Protein AF-A0A2E0FDA8-F1 (afdb_monomer_lite)

Radius of gyration: 29.93 Å; chains: 1; bounding box: 77×62×73 Å

Foldseek 3Di:
DDDDDDDDDPDPDLLRLLVVVLVPDDPVLNVVLVVDVVSVLVVLVVVCVVVVHDSVLSVLSVQLVVCVVVVVPVVNVVSVVDDRPRDPCPDPVNVLVVLVVCCVPVPLQVQLLVVVLVVCCVPVVDDSVVSVPDDDDPVSSVVSSVVGDTDPVSPRDPPQPDDPDDPVLSVVLVVLLVQVLVVQVVCFLVFDALQRSCVVVVNNDPVVSVSNVVSVVSCVVVLQWDWDCPPPDGIGIHGPVRVPVVDDDVLLVLLLVQQVVDKDALQSSLVRRHDPDPVSSVVSVSSQVSCVVVVQWDDDPRIIHGDD

Structure (mmCIF, N/CA/C/O backbone):
data_AF-A0A2E0FDA8-F1
#
_entry.id   AF-A0A2E0FDA8-F1
#
loop_
_atom_site.group_PDB
_atom_site.id
_atom_site.type_symbol
_atom_site.label_atom_id
_atom_site.label_alt_id
_atom_site.label_comp_id
_atom_site.label_asym_id
_atom_site.label_entity_id
_atom_site.label_seq_id
_atom_site.pdbx_PDB_ins_code
_atom_site.Cartn_x
_atom_site.Cartn_y
_atom_site.Cartn_z
_atom_site.occupancy
_atom_site.B_iso_or_equiv
_atom_site.auth_seq_id
_atom_site.auth_comp_id
_atom_site.auth_asym_id
_atom_site.auth_atom_id
_atom_site.pdbx_PDB_model_num
ATOM 1 N N . MET A 1 1 ? -2.494 15.286 -39.388 1.00 35.78 1 MET A N 1
ATOM 2 C CA . MET A 1 1 ? -1.660 14.698 -38.320 1.00 35.78 1 MET A CA 1
ATOM 3 C C . MET A 1 1 ? -0.555 15.686 -37.982 1.00 35.78 1 MET A C 1
ATOM 5 O O . MET A 1 1 ? 0.446 15.734 -38.681 1.00 35.78 1 MET A O 1
ATOM 9 N N . ARG A 1 2 ? -0.790 16.558 -36.996 1.00 29.34 2 ARG A N 1
ATOM 10 C CA . ARG A 1 2 ? 0.218 17.482 -36.463 1.00 29.34 2 ARG A CA 1
ATOM 11 C C . ARG A 1 2 ? 0.739 16.864 -35.169 1.00 29.34 2 ARG A C 1
ATOM 13 O O . ARG A 1 2 ? -0.034 16.701 -34.231 1.00 29.34 2 ARG A O 1
ATOM 20 N N . HIS A 1 3 ? 2.008 16.472 -35.155 1.00 32.12 3 HIS A N 1
ATOM 21 C CA . HIS A 1 3 ? 2.706 16.108 -33.928 1.00 32.12 3 HIS A CA 1
ATOM 22 C C . HIS A 1 3 ? 3.018 17.398 -33.166 1.00 32.12 3 HIS A C 1
ATOM 24 O O . HIS A 1 3 ? 3.814 18.213 -33.623 1.00 32.12 3 HIS A O 1
ATOM 30 N N . LEU A 1 4 ? 2.343 17.591 -32.035 1.00 29.06 4 LEU A N 1
ATOM 31 C CA . LEU A 1 4 ? 2.709 18.587 -31.036 1.00 29.06 4 LEU A CA 1
ATOM 32 C C . LEU A 1 4 ? 3.941 18.061 -30.291 1.00 29.06 4 LEU A C 1
ATOM 34 O O . LEU A 1 4 ? 3.869 17.036 -29.613 1.00 29.06 4 LEU A O 1
ATOM 38 N N . LEU A 1 5 ? 5.071 18.741 -30.471 1.00 28.97 5 LEU A N 1
ATOM 39 C CA . LEU A 1 5 ? 6.228 18.632 -29.588 1.00 28.97 5 LEU A CA 1
ATOM 40 C C . LEU A 1 5 ? 5.840 19.221 -28.219 1.00 28.97 5 LEU A C 1
ATOM 42 O O . LEU A 1 5 ? 5.188 20.268 -28.196 1.00 28.97 5 LEU A O 1
ATOM 46 N N . PRO A 1 6 ? 6.204 18.592 -27.089 1.00 33.03 6 PRO A N 1
ATOM 47 C CA . PRO A 1 6 ? 6.044 19.229 -25.792 1.00 33.03 6 PRO A CA 1
ATOM 48 C C . PRO A 1 6 ? 6.977 20.440 -25.722 1.00 33.03 6 PRO A C 1
ATOM 50 O O . PRO A 1 6 ? 8.168 20.335 -26.015 1.00 33.03 6 PRO A O 1
ATOM 53 N N . MET A 1 7 ? 6.405 21.588 -25.363 1.00 27.66 7 MET A N 1
ATOM 54 C CA . MET A 1 7 ? 7.156 22.793 -25.043 1.00 27.66 7 MET A CA 1
ATOM 55 C C . MET A 1 7 ? 8.071 22.487 -23.857 1.00 27.66 7 MET A C 1
ATOM 57 O O . MET A 1 7 ? 7.607 22.066 -22.800 1.00 27.66 7 MET A O 1
ATOM 61 N N . VAL A 1 8 ? 9.374 22.626 -24.082 1.00 37.09 8 VAL A N 1
ATOM 62 C CA . VAL A 1 8 ? 10.390 22.641 -23.033 1.00 37.09 8 VAL A CA 1
ATOM 63 C C . VAL A 1 8 ? 10.342 24.044 -22.441 1.00 37.09 8 VAL A C 1
ATOM 65 O O . VAL A 1 8 ? 10.620 25.012 -23.149 1.00 37.09 8 VAL A O 1
ATOM 68 N N . ASP A 1 9 ? 9.923 24.151 -21.182 1.00 34.62 9 ASP A N 1
ATOM 69 C CA . ASP A 1 9 ? 10.021 25.386 -20.406 1.00 34.62 9 ASP A CA 1
ATOM 70 C C . ASP A 1 9 ? 11.485 25.852 -20.397 1.00 34.62 9 ASP A C 1
ATOM 72 O O . ASP A 1 9 ? 12.394 25.098 -20.045 1.00 34.62 9 ASP A O 1
ATOM 76 N N . GLY A 1 10 ? 11.710 27.081 -20.861 1.00 40.22 1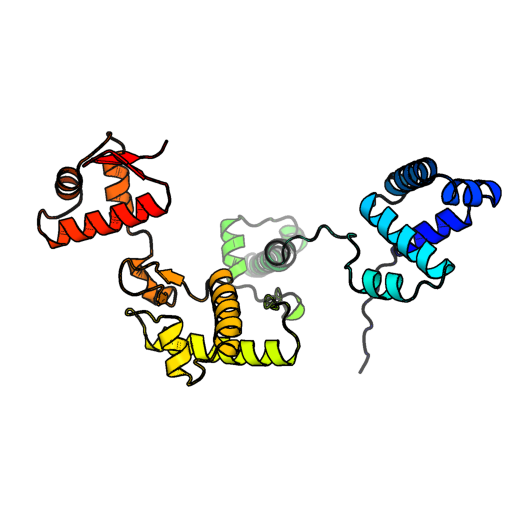0 GLY A N 1
ATOM 77 C CA . GLY A 1 10 ? 13.022 27.678 -21.108 1.00 40.22 10 GLY A CA 1
ATOM 78 C C . GLY A 1 10 ? 13.731 28.169 -19.849 1.00 40.22 10 GLY A C 1
ATOM 79 O O . GLY A 1 10 ? 14.088 29.341 -19.770 1.00 40.22 10 GLY A O 1
ATOM 80 N N . SER A 1 11 ? 13.947 27.287 -18.876 1.00 40.06 11 SER A N 1
ATOM 81 C CA . SER A 1 11 ? 14.958 27.505 -17.839 1.00 40.06 11 SER A CA 1
ATOM 82 C C . SER A 1 11 ? 16.272 26.891 -18.337 1.00 40.06 11 SER A C 1
ATOM 84 O O . SER A 1 11 ? 16.267 25.698 -18.655 1.00 40.06 11 SER A O 1
ATOM 86 N N . PRO A 1 12 ? 17.376 27.658 -18.460 1.00 53.16 12 PRO A N 1
ATOM 87 C CA . PRO A 1 12 ? 18.659 27.098 -18.872 1.00 53.16 12 PRO A CA 1
ATOM 88 C C . PRO A 1 12 ? 19.027 25.958 -17.926 1.00 53.16 12 PRO A C 1
ATOM 90 O O . PRO A 1 12 ? 18.830 26.049 -16.710 1.00 53.16 12 PRO A O 1
ATOM 93 N N . SER A 1 13 ? 19.489 24.844 -18.490 1.00 72.19 13 SER A N 1
ATOM 94 C CA . SER A 1 13 ? 19.870 23.697 -17.674 1.00 72.19 13 SER A CA 1
ATOM 95 C C . SER A 1 13 ? 20.973 24.117 -16.696 1.00 72.19 13 SER A C 1
ATOM 97 O O . SER A 1 13 ? 21.820 24.938 -17.031 1.00 72.19 13 SER A O 1
ATOM 99 N N . ILE A 1 14 ? 20.990 23.552 -15.484 1.00 76.06 14 ILE A N 1
ATOM 100 C CA . ILE A 1 14 ? 21.999 23.870 -14.447 1.00 76.06 14 ILE A CA 1
ATOM 101 C C . ILE A 1 14 ? 23.430 23.787 -15.011 1.00 76.06 14 ILE A C 1
ATOM 103 O O . ILE A 1 14 ? 24.298 24.566 -14.631 1.00 76.06 14 ILE A O 1
ATOM 107 N N . LEU A 1 15 ? 23.654 22.878 -15.966 1.00 74.69 15 LEU A N 1
ATOM 108 C CA . LEU A 1 15 ? 24.916 22.735 -16.687 1.00 74.69 15 LEU A CA 1
ATOM 109 C C . LEU A 1 15 ? 25.233 23.940 -17.580 1.00 74.69 15 LEU A C 1
ATOM 111 O O . LEU A 1 15 ? 26.350 24.428 -17.516 1.00 74.69 15 LEU A O 1
ATOM 115 N N . GLU A 1 16 ? 24.277 24.431 -18.369 1.00 77.25 16 GLU A N 1
ATOM 116 C CA . GLU A 1 16 ? 24.464 25.609 -19.232 1.00 77.25 16 GLU A CA 1
ATOM 117 C C . GLU A 1 16 ? 24.669 26.885 -18.406 1.00 77.25 16 GLU A C 1
ATOM 119 O O . GLU A 1 16 ? 25.507 27.716 -18.750 1.00 77.25 16 GLU A O 1
ATOM 124 N N . SER A 1 17 ? 23.949 27.025 -17.290 1.00 82.00 17 SER A N 1
ATOM 125 C CA . SER A 1 17 ? 24.099 28.162 -16.375 1.00 82.00 17 SER A CA 1
ATOM 126 C C . SER A 1 17 ? 25.462 28.158 -15.674 1.00 82.00 17 SER A C 1
ATOM 128 O O . SER A 1 17 ? 26.127 29.192 -15.616 1.00 82.00 17 SER A O 1
ATOM 130 N N . LEU A 1 18 ? 25.916 26.994 -15.193 1.00 83.06 18 LEU A N 1
ATOM 131 C CA . LEU A 1 18 ? 27.226 26.842 -14.554 1.00 83.06 18 LEU A CA 1
ATOM 132 C C . LEU A 1 18 ? 28.378 26.965 -15.563 1.00 83.06 18 LEU A C 1
ATOM 134 O O . LEU A 1 18 ? 29.400 27.567 -15.254 1.00 83.06 18 LEU A O 1
ATOM 138 N N . GLU A 1 19 ? 28.219 26.435 -16.777 1.00 82.94 19 GLU A N 1
ATOM 139 C CA . GLU A 1 19 ? 29.184 26.593 -17.872 1.00 82.94 19 GLU A CA 1
ATOM 140 C C . GLU A 1 19 ? 29.299 28.064 -18.296 1.00 82.94 19 GLU A C 1
ATOM 142 O O . GLU A 1 19 ? 30.408 28.563 -18.489 1.00 82.94 19 GLU A O 1
ATOM 147 N N . GLY A 1 20 ? 28.177 28.791 -18.331 1.00 82.81 20 GLY A N 1
ATOM 148 C CA . GLY A 1 20 ? 28.146 30.241 -18.506 1.00 82.81 20 GLY A CA 1
ATOM 149 C C . GLY A 1 20 ? 28.933 30.978 -17.419 1.00 82.81 20 GLY A C 1
ATOM 150 O O . GLY A 1 20 ? 29.838 31.748 -17.745 1.00 82.81 20 GLY A O 1
ATOM 151 N N . ALA A 1 21 ? 28.662 30.687 -16.144 1.00 82.56 21 ALA A N 1
ATOM 152 C CA . ALA A 1 21 ? 29.353 31.298 -15.004 1.00 82.56 21 ALA A CA 1
ATOM 153 C C . ALA A 1 21 ? 30.861 30.981 -14.974 1.00 82.56 21 ALA A C 1
ATOM 155 O O . ALA A 1 21 ? 31.687 31.854 -14.710 1.00 82.56 21 ALA A O 1
ATOM 156 N N . LEU A 1 22 ? 31.246 29.747 -15.311 1.00 83.31 22 LEU A N 1
ATOM 157 C CA . LEU A 1 22 ? 32.650 29.365 -15.453 1.00 83.31 22 LEU A CA 1
ATOM 158 C C . LEU A 1 22 ? 33.303 30.086 -16.630 1.00 83.31 22 LEU A C 1
ATOM 160 O O . LEU A 1 22 ? 34.443 30.522 -16.519 1.00 83.31 22 LEU A O 1
ATOM 164 N N . SER A 1 23 ? 32.603 30.245 -17.755 1.00 83.12 23 SER A N 1
ATOM 165 C CA . SER A 1 23 ? 33.151 30.913 -18.937 1.00 83.12 23 SER A CA 1
ATOM 166 C C . SER A 1 23 ? 33.442 32.399 -18.698 1.00 83.12 23 SER A C 1
ATOM 168 O O . SER A 1 23 ? 34.431 32.887 -19.247 1.00 83.12 23 SER A O 1
ATOM 170 N N . SER A 1 24 ? 32.669 33.068 -17.829 1.00 85.06 24 SER A N 1
ATOM 171 C CA . SER A 1 24 ? 32.845 34.482 -17.470 1.00 85.06 24 SER A CA 1
ATOM 172 C C . SER A 1 24 ? 34.033 34.786 -16.554 1.00 85.06 24 SER A C 1
ATOM 174 O O . SER A 1 24 ? 34.392 35.952 -16.431 1.00 85.06 24 SER A O 1
ATOM 176 N N . LEU A 1 25 ? 34.647 33.772 -15.938 1.00 85.88 25 LEU A N 1
ATOM 177 C CA . LEU A 1 25 ? 35.833 33.954 -15.096 1.00 85.88 25 LEU A CA 1
ATOM 178 C C . LEU A 1 25 ? 37.097 34.207 -15.926 1.00 85.88 25 LEU A C 1
ATOM 180 O O . LEU A 1 25 ? 37.268 33.645 -17.021 1.00 85.88 25 LEU A O 1
ATOM 184 N N . GLU A 1 26 ? 38.019 34.990 -15.367 1.00 86.19 26 GLU A N 1
ATOM 185 C CA . GLU A 1 26 ? 39.343 35.187 -15.953 1.00 86.19 26 GLU A CA 1
ATOM 186 C C . GLU A 1 26 ? 40.176 33.893 -15.900 1.00 86.19 26 GLU A C 1
ATOM 188 O O . GLU A 1 26 ? 39.949 32.985 -15.100 1.00 86.19 26 GLU A O 1
ATOM 193 N N . GLU A 1 27 ? 41.167 33.779 -16.785 1.00 78.06 27 GLU A N 1
ATOM 194 C CA . GLU A 1 27 ? 41.999 32.572 -16.913 1.00 78.06 27 GLU A CA 1
ATOM 195 C C . GLU A 1 27 ? 42.846 32.311 -15.650 1.00 78.06 27 GLU A C 1
ATOM 197 O O . GLU A 1 27 ? 43.081 31.164 -15.265 1.00 78.06 27 GLU A O 1
ATOM 202 N N . SER A 1 28 ? 43.213 33.383 -14.940 1.00 78.62 28 SER A N 1
ATOM 203 C CA . SER A 1 28 ? 43.830 33.351 -13.611 1.00 78.62 28 SER A CA 1
ATOM 204 C C . SER A 1 28 ? 42.898 32.724 -12.566 1.00 78.62 28 SER A C 1
ATOM 206 O O . SER A 1 28 ? 43.312 31.824 -11.837 1.00 78.62 28 SER A O 1
ATOM 208 N N . GLU A 1 29 ? 41.630 33.125 -12.529 1.00 79.75 29 GLU A N 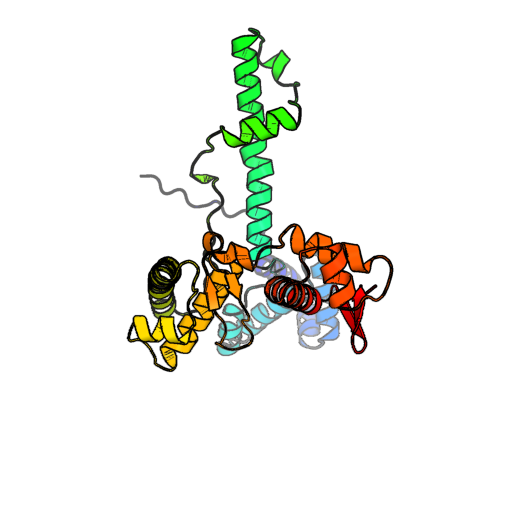1
ATOM 209 C CA . GLU A 1 29 ? 40.622 32.640 -11.581 1.00 79.75 29 GLU A CA 1
ATOM 210 C C . GLU A 1 29 ? 40.255 31.179 -11.847 1.00 79.75 29 GLU A C 1
ATOM 212 O O . GLU A 1 29 ? 40.212 30.374 -10.917 1.00 79.75 29 GLU A O 1
ATOM 217 N N . LYS A 1 30 ? 40.100 30.800 -13.122 1.00 79.88 30 LYS A N 1
ATOM 218 C CA . LYS A 1 30 ? 39.899 29.403 -13.542 1.00 79.88 30 LYS A CA 1
ATOM 219 C C . LYS A 1 30 ? 41.025 28.502 -13.038 1.00 79.88 30 LYS A C 1
ATOM 221 O O . LYS A 1 30 ? 40.756 27.470 -12.426 1.00 79.88 30 LYS A O 1
ATOM 226 N N . SER A 1 31 ? 42.278 28.937 -13.202 1.00 79.44 31 SER A N 1
ATOM 227 C CA . SER A 1 31 ? 43.437 28.186 -12.706 1.00 79.44 31 SER A CA 1
ATOM 228 C C . SER A 1 31 ? 43.433 28.042 -11.176 1.00 79.44 31 SER A C 1
ATOM 230 O O . SER A 1 31 ? 43.789 26.990 -10.643 1.00 79.44 31 SER A O 1
ATOM 232 N N . MET A 1 32 ? 42.959 29.053 -10.438 1.00 81.31 32 MET A N 1
ATOM 233 C CA . MET A 1 32 ? 42.854 28.985 -8.977 1.00 81.31 32 MET A CA 1
ATOM 234 C C . MET A 1 32 ? 41.766 28.013 -8.508 1.00 81.31 32 MET A C 1
ATOM 236 O O . MET A 1 32 ? 41.969 27.332 -7.499 1.00 81.31 32 MET A O 1
ATOM 240 N N . LEU A 1 33 ? 40.648 27.914 -9.235 1.00 83.56 33 LEU A N 1
ATOM 241 C CA . LEU A 1 33 ? 39.579 26.952 -8.946 1.00 83.56 33 LEU A CA 1
ATOM 242 C C . LEU A 1 33 ? 40.035 25.505 -9.167 1.00 83.56 33 LEU A C 1
ATOM 244 O O . LEU A 1 33 ? 39.695 24.634 -8.370 1.00 83.56 33 LEU A O 1
ATOM 248 N N . GLU A 1 34 ? 40.847 25.252 -10.195 1.00 78.81 34 GLU A N 1
ATOM 249 C CA . GLU A 1 34 ? 41.417 23.923 -10.460 1.00 78.81 34 GLU A CA 1
ATOM 250 C C . GLU A 1 34 ? 42.473 23.518 -9.420 1.00 78.81 34 GLU A C 1
ATOM 252 O O . GLU A 1 34 ? 42.589 22.346 -9.060 1.00 78.81 34 GLU A O 1
ATOM 257 N N . THR A 1 35 ? 43.234 24.488 -8.905 1.00 80.69 35 THR A N 1
ATOM 258 C CA . THR A 1 35 ? 44.351 24.219 -7.986 1.00 80.69 35 THR A CA 1
ATOM 259 C C . THR A 1 35 ? 43.910 24.130 -6.519 1.00 80.69 35 THR A C 1
ATOM 261 O O . THR A 1 35 ? 44.589 23.493 -5.711 1.00 80.69 35 THR A O 1
ATOM 264 N N . SER A 1 36 ? 42.790 24.762 -6.140 1.00 87.56 36 SER A N 1
ATOM 265 C CA . SER A 1 36 ? 42.338 24.849 -4.745 1.00 87.56 36 SER A CA 1
ATOM 266 C C . SER A 1 36 ? 40.890 24.369 -4.548 1.00 87.56 36 SER A C 1
ATOM 268 O O . SER A 1 36 ? 39.947 25.081 -4.906 1.00 87.56 36 SER A O 1
ATOM 270 N N . PRO A 1 37 ? 40.670 23.224 -3.869 1.00 82.50 37 PRO A N 1
ATOM 271 C CA . PRO A 1 37 ? 39.325 22.693 -3.626 1.00 82.50 37 PRO A CA 1
ATOM 272 C C . PRO A 1 37 ? 38.483 23.593 -2.709 1.00 82.50 37 PRO A C 1
ATOM 274 O O . PRO A 1 37 ? 37.258 23.618 -2.807 1.00 82.50 37 PRO A O 1
ATOM 277 N N . SER A 1 38 ? 39.126 24.367 -1.831 1.00 81.12 38 SER A N 1
ATOM 278 C CA . SER A 1 38 ? 38.444 25.321 -0.952 1.00 81.12 38 SER A CA 1
ATOM 279 C C . SER A 1 38 ? 37.886 26.517 -1.728 1.00 81.12 38 SER A C 1
ATOM 281 O O . SER A 1 38 ? 36.798 26.991 -1.410 1.00 81.12 38 SER A O 1
ATOM 283 N N . MET A 1 39 ? 38.608 26.979 -2.756 1.00 83.62 39 MET A N 1
ATOM 284 C CA . MET A 1 39 ? 38.162 28.073 -3.628 1.00 83.62 39 MET A CA 1
ATOM 285 C C . MET A 1 39 ? 37.044 27.612 -4.557 1.00 83.62 39 MET A C 1
ATOM 287 O O . MET A 1 39 ? 36.058 28.323 -4.720 1.00 83.62 39 MET A O 1
ATOM 291 N N . LEU A 1 40 ? 37.152 26.388 -5.081 1.00 84.69 40 LEU A N 1
ATOM 292 C CA . LEU A 1 40 ? 36.078 25.751 -5.835 1.00 84.69 40 LEU A CA 1
ATOM 293 C C . LEU A 1 40 ? 34.787 25.674 -5.016 1.00 84.69 40 LEU A C 1
ATOM 295 O O . LEU A 1 40 ? 33.728 26.071 -5.488 1.00 84.69 40 LEU A O 1
ATOM 299 N N . LYS A 1 41 ? 34.874 25.218 -3.765 1.00 84.94 41 LYS A N 1
ATOM 300 C CA . LYS A 1 41 ? 33.702 25.121 -2.895 1.00 84.94 41 LYS A CA 1
ATOM 301 C C . LYS A 1 41 ? 33.084 26.487 -2.589 1.00 84.94 41 LYS A C 1
ATOM 303 O O . LYS A 1 41 ? 31.865 26.603 -2.591 1.00 84.94 41 LYS A O 1
ATOM 308 N N . ALA A 1 42 ? 33.902 27.514 -2.358 1.00 84.75 42 ALA A N 1
ATOM 309 C CA . ALA A 1 42 ? 33.420 28.879 -2.148 1.00 84.75 42 ALA A CA 1
ATOM 310 C C . ALA A 1 42 ? 32.694 29.431 -3.388 1.00 84.75 42 ALA A C 1
ATOM 312 O O . ALA A 1 42 ? 31.600 29.972 -3.259 1.00 84.75 42 ALA A O 1
ATOM 313 N N . PHE A 1 43 ? 33.250 29.210 -4.582 1.00 88.31 43 PHE A N 1
ATOM 314 C CA . PHE A 1 43 ? 32.618 29.584 -5.847 1.00 88.31 43 PHE A CA 1
ATOM 315 C C . PHE A 1 43 ? 31.283 28.858 -6.064 1.00 88.31 43 PHE A C 1
ATOM 317 O O . PHE A 1 43 ? 30.289 29.479 -6.423 1.00 88.31 43 PHE A O 1
ATOM 324 N N . LEU A 1 44 ? 31.220 27.549 -5.800 1.00 87.25 44 LEU A N 1
ATOM 325 C CA . LEU A 1 44 ? 29.976 26.785 -5.940 1.00 87.25 44 LEU A CA 1
ATOM 326 C C . LEU A 1 44 ? 28.909 27.203 -4.918 1.00 87.25 44 LEU A C 1
ATOM 328 O O . LEU A 1 44 ? 27.729 27.161 -5.246 1.00 87.25 44 LEU A O 1
ATOM 332 N N . ILE A 1 45 ? 29.299 27.641 -3.714 1.00 84.81 45 ILE A N 1
ATOM 333 C CA . ILE A 1 45 ? 28.372 28.235 -2.736 1.00 84.81 45 ILE A CA 1
ATOM 334 C C . ILE A 1 45 ? 27.791 29.542 -3.284 1.00 84.81 45 ILE A C 1
ATOM 336 O O . ILE A 1 45 ? 26.576 29.710 -3.282 1.00 84.81 45 ILE A O 1
ATOM 340 N N . GLU A 1 46 ? 28.622 30.430 -3.823 1.00 86.25 46 GLU A N 1
ATOM 341 C CA . GLU A 1 46 ? 28.157 31.684 -4.426 1.00 86.25 46 GLU A CA 1
ATOM 342 C C . GLU A 1 46 ? 27.203 31.427 -5.605 1.00 86.25 46 GLU A C 1
ATOM 344 O O . GLU A 1 46 ? 26.119 32.003 -5.681 1.00 86.25 46 GLU A O 1
ATOM 349 N N . GLN A 1 47 ? 27.542 30.479 -6.484 1.00 85.81 47 GLN A N 1
ATOM 350 C CA . GLN A 1 47 ? 26.662 30.089 -7.589 1.00 85.81 47 GLN A CA 1
ATOM 351 C C . GLN A 1 47 ? 25.385 29.379 -7.113 1.00 85.81 47 GLN A C 1
ATOM 353 O O . GLN A 1 47 ? 24.355 29.480 -7.775 1.00 85.81 47 GLN A O 1
ATOM 358 N N . SER A 1 48 ? 25.415 28.699 -5.962 1.00 83.62 48 SER A N 1
ATOM 359 C CA . SER A 1 48 ? 24.224 28.077 -5.362 1.00 83.62 48 SER A CA 1
ATOM 360 C C . SER A 1 48 ? 23.187 29.116 -4.945 1.00 83.62 48 SER A C 1
ATOM 362 O O . SER A 1 48 ? 21.993 28.905 -5.151 1.00 83.62 48 SER A O 1
ATOM 364 N N . GLU A 1 49 ? 23.647 30.265 -4.445 1.00 83.00 49 GLU A N 1
ATOM 365 C CA . GLU A 1 49 ? 22.792 31.387 -4.061 1.00 83.00 49 GLU A CA 1
ATOM 366 C C . GLU A 1 49 ? 22.228 32.109 -5.291 1.00 83.00 49 GLU A C 1
ATOM 368 O O . GLU A 1 49 ? 21.052 32.463 -5.307 1.00 83.00 49 GLU A O 1
ATOM 373 N N . VAL A 1 50 ? 23.034 32.274 -6.347 1.00 83.50 50 VAL A N 1
ATOM 374 C CA . VAL A 1 50 ? 22.617 32.937 -7.597 1.00 83.50 50 VAL A CA 1
ATOM 375 C C . VAL A 1 50 ? 21.628 32.092 -8.404 1.00 83.50 50 VAL A C 1
ATOM 377 O O . VAL A 1 50 ? 20.701 32.633 -9.005 1.00 83.50 50 VAL A O 1
ATOM 380 N N . LEU A 1 51 ? 21.828 30.774 -8.444 1.00 78.19 51 LEU A N 1
ATOM 381 C CA . LEU A 1 51 ? 21.018 29.850 -9.243 1.00 78.19 51 LEU A CA 1
ATOM 382 C C . LEU A 1 51 ? 19.853 29.229 -8.458 1.00 78.19 51 LEU A C 1
ATOM 384 O O . LEU A 1 51 ? 19.069 28.488 -9.047 1.00 78.19 51 LEU A O 1
ATOM 388 N N . GLU A 1 52 ? 19.738 29.516 -7.156 1.00 79.44 52 GLU A N 1
ATOM 389 C CA . GLU A 1 52 ? 18.770 28.900 -6.233 1.00 79.44 52 GLU A CA 1
ATOM 390 C C . GLU A 1 52 ? 18.808 27.355 -6.268 1.00 79.44 52 GLU A C 1
ATOM 392 O O . GLU A 1 52 ? 17.791 26.668 -6.144 1.00 79.44 52 GLU A O 1
ATOM 397 N N . THR A 1 53 ? 20.002 26.783 -6.449 1.00 76.69 53 THR A N 1
ATOM 398 C CA . THR A 1 53 ? 20.224 25.331 -6.569 1.00 76.69 53 THR A CA 1
ATOM 399 C C . THR A 1 53 ? 21.041 24.786 -5.410 1.00 76.69 53 THR A C 1
ATOM 401 O O . THR A 1 53 ? 21.821 25.506 -4.798 1.00 76.69 53 THR A O 1
ATOM 404 N N . SER A 1 54 ? 20.906 23.490 -5.115 1.00 80.06 54 SER A N 1
ATOM 405 C CA . SER A 1 54 ? 21.687 22.856 -4.050 1.00 80.06 54 SER A CA 1
ATOM 406 C C . SER A 1 54 ? 23.190 22.860 -4.381 1.00 80.06 54 SER A C 1
ATOM 408 O O . SER A 1 54 ? 23.587 22.692 -5.537 1.00 80.06 54 SER A O 1
ATOM 410 N N . ILE A 1 55 ? 24.041 23.015 -3.361 1.00 80.75 55 ILE A N 1
ATOM 411 C CA . ILE A 1 55 ? 25.504 22.941 -3.526 1.00 80.75 55 ILE A CA 1
ATOM 412 C C . ILE A 1 55 ? 25.914 21.556 -4.053 1.00 80.75 55 ILE A C 1
ATOM 414 O O . ILE A 1 55 ? 26.790 21.462 -4.908 1.00 80.75 55 ILE A O 1
ATOM 418 N N . GLU A 1 56 ? 25.246 20.489 -3.605 1.00 78.06 56 GLU A N 1
ATOM 419 C CA . GLU A 1 56 ? 25.508 19.115 -4.055 1.00 78.06 56 GLU A CA 1
ATOM 420 C C . GLU A 1 56 ? 25.217 18.940 -5.558 1.00 78.06 56 GLU A C 1
ATOM 422 O O . GLU A 1 56 ? 25.938 18.228 -6.261 1.00 78.06 56 GLU A O 1
ATOM 427 N N . ASP A 1 57 ? 24.198 19.630 -6.077 1.00 75.38 57 ASP A N 1
ATOM 428 C CA . ASP A 1 57 ? 23.834 19.609 -7.498 1.00 75.38 57 ASP A CA 1
ATOM 429 C C . ASP A 1 57 ? 24.893 20.318 -8.343 1.00 75.38 57 ASP A C 1
ATOM 431 O O . ASP A 1 57 ? 25.248 19.843 -9.425 1.00 75.38 57 ASP A O 1
ATOM 435 N N . LEU A 1 58 ? 25.411 21.442 -7.841 1.00 79.88 58 LEU A N 1
ATOM 436 C CA . LEU A 1 58 ? 26.457 22.215 -8.503 1.00 79.88 58 LEU A CA 1
ATOM 437 C C . LEU A 1 58 ? 27.816 21.513 -8.453 1.00 79.88 58 LEU A C 1
ATOM 439 O O . LEU A 1 58 ? 28.540 21.540 -9.445 1.00 79.88 58 LEU A O 1
ATOM 443 N N . GLU A 1 59 ? 28.138 20.814 -7.364 1.00 82.69 59 GLU A N 1
ATOM 444 C CA . GLU A 1 59 ? 29.325 19.956 -7.273 1.00 82.69 59 GLU A CA 1
ATOM 445 C C . GLU A 1 59 ? 29.266 18.817 -8.305 1.00 82.69 59 GLU A C 1
ATOM 447 O O . GLU A 1 59 ? 30.241 18.569 -9.020 1.00 82.69 59 GLU A O 1
ATOM 452 N N . GLN A 1 60 ? 28.109 18.162 -8.460 1.00 79.31 60 GLN A N 1
ATOM 453 C CA . GLN A 1 60 ? 27.919 17.129 -9.484 1.00 79.31 60 GLN A CA 1
ATOM 454 C C . GLN A 1 60 ? 27.949 17.694 -10.909 1.00 79.31 60 GLN A C 1
ATOM 456 O O . GLN A 1 60 ? 28.492 17.057 -11.816 1.00 79.31 60 GLN A O 1
ATOM 461 N N . ALA A 1 61 ? 27.373 18.877 -11.124 1.00 78.38 61 ALA A N 1
ATOM 462 C CA . ALA A 1 61 ? 27.410 19.568 -12.407 1.00 78.38 61 ALA A CA 1
ATOM 463 C C . ALA A 1 61 ? 28.846 19.960 -12.794 1.00 78.38 61 ALA A C 1
ATOM 465 O O . ALA A 1 61 ? 29.271 19.689 -13.918 1.00 78.38 61 ALA A O 1
ATOM 466 N N . TYR A 1 62 ? 29.618 20.505 -11.850 1.00 82.62 62 TYR A N 1
ATOM 467 C CA . TYR A 1 62 ? 31.027 20.844 -12.040 1.00 82.62 62 TYR A CA 1
ATOM 468 C C . TYR A 1 62 ? 31.869 19.607 -12.364 1.00 82.62 62 TYR A C 1
ATOM 470 O O . TYR A 1 62 ? 32.631 19.618 -13.328 1.00 82.62 62 TYR A O 1
ATOM 478 N N . LEU A 1 63 ? 31.675 18.510 -11.625 1.00 80.50 63 LEU A N 1
ATOM 479 C CA . LEU A 1 63 ? 32.367 17.241 -11.864 1.00 80.50 63 LEU A CA 1
ATOM 480 C C . LEU A 1 63 ? 32.103 16.701 -13.283 1.00 80.50 63 LEU A C 1
ATOM 482 O O . LEU A 1 63 ? 32.999 16.182 -13.941 1.00 80.50 63 LEU A O 1
ATOM 486 N N . ARG A 1 64 ? 30.882 16.861 -13.807 1.00 76.25 64 ARG A N 1
ATOM 487 C CA . ARG A 1 64 ? 30.565 16.482 -15.195 1.00 76.25 64 ARG A CA 1
ATOM 488 C C . ARG A 1 64 ? 31.277 17.366 -16.216 1.00 76.25 64 ARG A C 1
ATOM 490 O O . ARG A 1 64 ? 31.724 16.852 -17.241 1.00 76.25 64 ARG A O 1
ATOM 497 N N . LEU A 1 65 ? 31.372 18.670 -15.964 1.00 78.75 65 LEU A N 1
ATOM 498 C CA . LEU A 1 65 ? 32.076 19.606 -16.845 1.00 78.75 65 LEU A CA 1
ATOM 499 C C . LEU A 1 65 ? 33.589 19.340 -16.850 1.00 78.75 65 LEU A C 1
ATOM 501 O O . LEU A 1 65 ? 34.186 19.257 -17.924 1.00 78.75 65 LEU A O 1
ATOM 505 N N . SER A 1 66 ? 34.193 19.107 -15.683 1.00 77.75 66 SER A N 1
ATOM 506 C CA . SER A 1 66 ? 35.620 18.789 -15.574 1.00 77.75 66 SER A CA 1
ATOM 507 C C . SER A 1 66 ? 35.959 17.432 -16.204 1.00 77.75 66 SER A C 1
ATOM 509 O O . SER A 1 66 ? 36.906 17.346 -16.986 1.00 77.75 66 SER A O 1
ATOM 511 N N . SER A 1 67 ? 35.141 16.393 -15.999 1.00 74.50 67 SER A N 1
ATOM 512 C CA . SER A 1 67 ? 35.330 15.092 -16.662 1.00 74.50 67 SER A CA 1
ATOM 513 C C . SER A 1 67 ? 35.124 15.151 -18.184 1.00 74.50 67 SER A C 1
ATOM 515 O O . SER A 1 67 ? 35.786 14.412 -18.918 1.00 74.50 67 SER A O 1
ATOM 517 N N . ARG A 1 68 ? 34.256 16.045 -18.694 1.00 72.06 68 ARG A N 1
ATOM 518 C CA . ARG A 1 68 ? 34.136 16.324 -20.142 1.00 72.06 68 ARG A CA 1
ATOM 519 C C . ARG A 1 68 ? 35.411 16.956 -20.693 1.00 72.06 68 ARG A C 1
ATOM 521 O O . ARG A 1 68 ? 35.897 16.508 -21.731 1.00 72.06 68 ARG A O 1
ATOM 528 N N . ALA A 1 69 ? 35.963 17.948 -19.996 1.00 71.31 69 ALA A N 1
ATOM 529 C CA . ALA A 1 69 ? 37.211 18.602 -20.384 1.00 71.31 69 ALA A CA 1
ATOM 530 C C . ALA A 1 69 ? 38.407 17.628 -20.353 1.00 71.31 69 ALA A C 1
ATOM 532 O O . ALA A 1 69 ? 39.220 17.615 -21.278 1.00 71.31 69 ALA A O 1
ATOM 533 N N . ALA A 1 70 ? 38.458 16.743 -19.352 1.00 73.38 70 ALA A N 1
ATOM 534 C CA . ALA A 1 70 ? 39.504 15.734 -19.178 1.00 73.38 70 ALA A CA 1
ATOM 535 C C . ALA A 1 70 ? 39.353 14.482 -20.075 1.00 73.38 70 ALA A C 1
ATOM 537 O O . ALA A 1 70 ? 40.245 13.636 -20.101 1.00 73.38 70 ALA A O 1
ATOM 538 N N . LYS A 1 71 ? 38.257 14.356 -20.845 1.00 69.56 71 LYS A N 1
ATOM 539 C CA . LYS A 1 71 ? 37.924 13.182 -21.687 1.00 69.56 71 LYS A CA 1
ATOM 540 C C . LYS A 1 71 ? 37.852 11.856 -20.909 1.00 69.56 71 LYS A C 1
ATOM 542 O O . LYS A 1 71 ? 38.132 10.788 -21.457 1.00 69.56 71 LYS A O 1
ATOM 547 N N . GLU A 1 72 ? 37.428 11.901 -19.650 1.00 71.31 72 GLU A N 1
ATOM 548 C CA . GLU A 1 72 ? 37.296 10.720 -18.791 1.00 71.31 72 GLU A CA 1
ATOM 549 C C . GLU A 1 72 ? 35.977 9.981 -19.062 1.00 71.31 72 GLU A C 1
ATOM 551 O O . GLU A 1 72 ? 34.961 10.171 -18.392 1.00 71.31 72 GLU A O 1
ATOM 556 N N . VAL A 1 73 ? 35.993 9.116 -20.077 1.00 53.84 73 VAL A N 1
ATOM 557 C CA . VAL A 1 73 ? 34.804 8.390 -20.561 1.00 53.84 73 VAL A CA 1
ATOM 558 C C . VAL A 1 73 ? 34.142 7.543 -19.464 1.00 53.84 73 VAL A C 1
ATOM 560 O O . VAL A 1 73 ? 32.918 7.497 -19.382 1.00 53.84 73 VAL A O 1
ATOM 563 N N . GLU A 1 74 ? 34.920 6.905 -18.587 1.00 55.03 74 GLU A N 1
ATOM 564 C CA . GLU A 1 74 ? 34.389 6.035 -17.524 1.00 55.03 74 GLU A CA 1
ATOM 565 C C . GLU A 1 74 ? 33.627 6.810 -16.439 1.00 55.03 74 GLU A C 1
ATOM 567 O O . GLU A 1 74 ? 32.591 6.352 -15.951 1.00 55.03 74 GLU A O 1
ATOM 572 N N . VAL A 1 75 ? 34.098 8.007 -16.087 1.00 60.50 75 VAL A N 1
ATOM 573 C CA . VAL A 1 75 ? 33.459 8.866 -15.082 1.00 60.50 75 VAL A CA 1
ATOM 574 C C . VAL A 1 75 ? 32.156 9.445 -15.637 1.00 60.50 75 VAL A C 1
ATOM 576 O O . VAL A 1 75 ? 31.139 9.442 -14.949 1.00 60.50 75 VAL A O 1
ATOM 579 N N . LEU A 1 76 ? 32.137 9.824 -16.919 1.00 54.94 76 LEU A N 1
ATOM 580 C CA . LEU A 1 76 ? 30.937 10.315 -17.604 1.00 54.94 76 LEU A CA 1
ATOM 581 C C . LEU A 1 76 ? 29.838 9.249 -17.716 1.00 54.94 76 LEU A C 1
ATOM 583 O O . LEU A 1 76 ? 28.679 9.550 -17.448 1.00 54.94 76 LEU A O 1
ATOM 587 N N . VAL A 1 77 ? 30.189 7.996 -18.029 1.00 54.34 77 VAL A N 1
ATOM 588 C CA . VAL A 1 77 ? 29.221 6.883 -18.097 1.00 54.34 77 VAL A CA 1
ATOM 589 C C . VAL A 1 77 ? 28.602 6.593 -16.723 1.00 54.34 77 VAL A C 1
ATOM 591 O O . VAL A 1 77 ? 27.400 6.337 -16.625 1.00 54.34 77 VAL A O 1
ATOM 594 N N . ASN A 1 78 ? 29.392 6.682 -15.650 1.00 59.38 78 ASN A N 1
ATOM 595 C CA . ASN A 1 78 ? 28.893 6.516 -14.285 1.00 59.38 78 ASN A CA 1
ATOM 596 C C . ASN A 1 78 ? 28.025 7.707 -13.842 1.00 59.38 78 ASN A C 1
ATOM 598 O O . ASN A 1 78 ? 26.984 7.506 -13.215 1.00 59.38 78 ASN A O 1
ATOM 602 N N . LEU A 1 79 ? 28.391 8.936 -14.213 1.00 55.50 79 LEU A N 1
ATOM 603 C CA . LEU A 1 79 ? 27.636 10.142 -13.867 1.00 55.50 79 LEU A CA 1
ATOM 604 C C . LEU A 1 79 ? 26.335 10.289 -14.658 1.00 55.50 79 LEU A C 1
ATOM 606 O O . LEU A 1 79 ? 25.358 10.746 -14.075 1.00 55.50 79 LEU A O 1
ATOM 610 N N . ASP A 1 80 ? 26.278 9.871 -15.924 1.00 53.47 80 ASP A N 1
ATOM 611 C CA . ASP A 1 80 ? 25.039 9.848 -16.722 1.00 53.47 80 ASP A CA 1
ATOM 612 C C . ASP A 1 80 ? 24.026 8.823 -16.189 1.00 53.47 80 ASP A C 1
ATOM 614 O O . ASP A 1 80 ? 22.815 8.984 -16.355 1.00 53.47 80 ASP A O 1
ATOM 618 N N . SER A 1 81 ? 24.508 7.779 -15.507 1.00 51.06 81 SER A N 1
ATOM 619 C CA . SER A 1 81 ? 23.655 6.805 -14.819 1.00 51.06 81 SER A CA 1
ATOM 620 C C . SER A 1 81 ? 23.114 7.307 -13.470 1.00 51.06 81 SER A C 1
ATOM 622 O O . SER A 1 81 ? 22.135 6.754 -12.960 1.00 51.06 81 SER A O 1
ATOM 624 N N . ALA A 1 82 ? 23.701 8.374 -12.912 1.00 47.25 82 ALA A N 1
ATOM 625 C CA . ALA A 1 82 ? 23.239 9.025 -11.694 1.00 47.25 82 ALA A CA 1
ATOM 626 C C . ALA A 1 82 ? 22.223 10.140 -12.039 1.00 47.25 82 ALA A C 1
ATOM 628 O O . ALA A 1 82 ? 22.550 11.074 -12.780 1.00 47.25 82 ALA A O 1
ATOM 629 N N . PRO A 1 83 ? 20.974 10.077 -11.541 1.00 48.50 83 PRO A N 1
ATOM 630 C CA . PRO A 1 83 ? 20.015 11.159 -11.741 1.00 48.50 83 PRO A CA 1
ATOM 631 C C . PRO A 1 83 ? 20.539 12.443 -11.079 1.00 48.50 83 PRO A C 1
ATOM 633 O O . PRO A 1 83 ? 20.909 12.417 -9.909 1.00 48.50 83 PRO A O 1
ATOM 636 N N . LEU A 1 84 ? 20.565 13.555 -11.828 1.00 46.62 84 LEU A N 1
ATOM 637 C CA . LEU A 1 84 ? 20.870 14.886 -11.283 1.00 46.62 84 LEU A CA 1
ATOM 638 C C . LEU A 1 84 ? 19.947 15.177 -10.086 1.00 46.62 84 LEU A C 1
ATOM 640 O O . LEU A 1 84 ? 18.746 14.905 -10.208 1.00 46.62 84 LEU A O 1
ATOM 644 N N . PRO A 1 85 ? 20.421 15.792 -8.988 1.00 48.19 85 PRO A N 1
ATOM 645 C CA . PRO A 1 85 ? 19.612 15.971 -7.789 1.00 48.19 85 PRO A CA 1
ATOM 646 C C . PRO A 1 85 ? 18.719 17.227 -7.834 1.00 48.19 85 PRO A C 1
ATOM 648 O O . PRO A 1 85 ? 18.158 17.624 -6.823 1.00 48.19 85 PRO A O 1
ATOM 651 N N . SER A 1 86 ? 18.432 17.764 -9.028 1.00 44.84 86 SER A N 1
ATOM 652 C CA . SER A 1 86 ? 17.608 18.978 -9.221 1.00 44.84 86 SER A CA 1
ATOM 653 C C . SER A 1 86 ? 16.108 18.846 -8.936 1.00 44.84 86 SER A C 1
ATOM 655 O O . SER A 1 86 ? 15.339 19.772 -9.179 1.00 44.84 86 SER A O 1
ATOM 657 N N . LYS A 1 87 ? 15.653 17.717 -8.396 1.00 45.34 87 LYS A N 1
ATOM 658 C CA . LYS A 1 87 ? 14.387 17.628 -7.665 1.00 45.34 87 LYS A CA 1
ATOM 659 C C . LYS A 1 87 ? 14.639 16.633 -6.560 1.00 45.34 87 LYS A C 1
ATOM 661 O O . LYS A 1 87 ? 14.890 15.465 -6.871 1.00 45.34 87 LYS A O 1
ATOM 666 N N . SER A 1 88 ? 14.556 17.079 -5.306 1.00 44.62 88 SER A N 1
ATOM 667 C CA . SER A 1 88 ? 14.485 16.208 -4.132 1.00 44.62 88 SER A CA 1
ATOM 668 C C . SER A 1 88 ? 13.698 14.962 -4.531 1.00 44.62 88 SER A C 1
ATOM 670 O O . SER A 1 88 ? 12.589 15.111 -5.069 1.00 44.62 88 SER A O 1
ATOM 672 N N . PRO A 1 89 ? 14.255 13.744 -4.419 1.00 53.34 89 PRO A N 1
ATOM 673 C CA . PRO A 1 89 ? 13.552 12.572 -4.879 1.00 53.34 89 PRO A CA 1
ATOM 674 C C . PRO A 1 89 ? 12.493 12.281 -3.827 1.00 53.34 89 PRO A C 1
ATOM 676 O O . PRO A 1 89 ? 12.648 11.373 -3.017 1.00 53.34 89 PRO A O 1
ATOM 679 N N . LEU A 1 90 ? 11.403 13.055 -3.859 1.00 51.28 90 LEU A N 1
ATOM 680 C CA . LEU A 1 90 ? 10.134 12.636 -3.311 1.00 51.28 90 LEU A CA 1
ATOM 681 C C . LEU A 1 90 ? 9.975 11.193 -3.762 1.00 51.28 90 LEU A C 1
ATOM 683 O O . LEU A 1 90 ? 10.128 10.874 -4.956 1.00 51.28 90 LEU A O 1
ATOM 687 N N . SER A 1 91 ? 9.772 10.324 -2.783 1.00 59.97 91 SER A N 1
ATOM 688 C CA . SER A 1 91 ? 9.543 8.912 -3.017 1.00 59.97 91 SER A CA 1
ATOM 689 C C . SER A 1 91 ? 8.474 8.779 -4.098 1.00 59.97 91 SER A C 1
ATOM 691 O O . SER A 1 91 ? 7.559 9.599 -4.184 1.00 59.97 91 SER A O 1
ATOM 693 N N . ASP A 1 92 ? 8.535 7.747 -4.939 1.00 60.56 92 ASP A N 1
ATOM 694 C CA . ASP A 1 92 ? 7.492 7.517 -5.953 1.00 60.56 92 ASP A CA 1
ATOM 695 C C . ASP A 1 92 ? 6.080 7.497 -5.336 1.00 60.56 92 ASP A C 1
ATOM 697 O O . ASP A 1 92 ? 5.092 7.824 -5.999 1.00 60.56 92 ASP A O 1
ATOM 701 N N . TYR A 1 93 ? 5.999 7.153 -4.046 1.00 60.66 93 TYR A N 1
ATOM 702 C CA . TYR A 1 93 ? 4.806 7.306 -3.228 1.00 60.66 93 TYR A CA 1
ATOM 703 C C . TYR A 1 93 ? 4.394 8.773 -3.035 1.00 60.66 93 TYR A C 1
ATOM 705 O O . TYR A 1 93 ? 3.256 9.115 -3.340 1.00 60.66 93 TYR A O 1
ATOM 713 N N . GLU A 1 94 ? 5.299 9.633 -2.572 1.00 64.12 94 GLU A N 1
ATOM 714 C CA . GLU A 1 94 ? 5.053 11.059 -2.321 1.00 64.12 94 GLU A CA 1
ATOM 715 C C . GLU A 1 94 ? 4.689 11.793 -3.615 1.00 64.12 94 GLU A C 1
ATOM 717 O O . GLU A 1 94 ? 3.662 12.461 -3.665 1.00 64.12 94 GLU A O 1
ATOM 722 N N . LYS A 1 95 ? 5.404 11.520 -4.715 1.00 66.50 95 LYS A N 1
ATOM 723 C CA . LYS A 1 95 ? 5.052 12.027 -6.054 1.00 66.50 95 LYS A CA 1
ATOM 724 C C . LYS A 1 95 ? 3.644 11.615 -6.480 1.00 66.50 95 LYS A C 1
ATOM 726 O O . LYS A 1 95 ? 2.936 12.378 -7.128 1.00 66.50 95 LYS A O 1
ATOM 731 N N . SER A 1 96 ? 3.221 10.394 -6.142 1.00 68.69 96 SER A N 1
ATOM 732 C CA . SER A 1 96 ? 1.859 9.936 -6.433 1.00 68.69 96 SER A CA 1
ATOM 733 C C . SER A 1 96 ? 0.808 10.570 -5.520 1.00 68.69 96 SER A C 1
ATOM 735 O O . SER A 1 96 ? -0.357 10.615 -5.924 1.00 68.69 96 SER A O 1
ATOM 737 N N . VAL A 1 97 ? 1.163 10.957 -4.295 1.00 72.62 97 VAL A N 1
ATOM 738 C CA . VAL A 1 97 ? 0.261 11.664 -3.379 1.00 72.62 97 VAL A CA 1
ATOM 739 C C . VAL A 1 97 ? 0.061 13.087 -3.885 1.00 72.62 97 VAL A C 1
ATOM 741 O O . VAL A 1 97 ? -1.083 13.463 -4.123 1.00 72.62 97 VAL A O 1
ATOM 744 N N . GLU A 1 98 ? 1.144 13.799 -4.187 1.00 78.31 98 GLU A N 1
ATOM 745 C CA . GLU A 1 98 ? 1.096 15.149 -4.756 1.00 78.31 98 GLU A CA 1
ATOM 746 C C . GLU A 1 98 ? 0.336 15.196 -6.082 1.00 78.31 98 GLU A C 1
ATOM 748 O O . GLU A 1 98 ? -0.529 16.042 -6.260 1.00 78.31 98 GLU A O 1
ATOM 753 N N . GLU A 1 99 ? 0.565 14.250 -7.001 1.00 77.25 99 GLU A N 1
ATOM 754 C CA . GLU A 1 99 ? -0.154 14.208 -8.285 1.00 77.25 99 GLU A CA 1
ATOM 755 C C . GLU A 1 99 ? -1.674 14.038 -8.087 1.00 77.25 99 GLU A C 1
ATOM 757 O O . GLU A 1 99 ? -2.479 14.616 -8.820 1.00 77.25 99 GLU A O 1
ATOM 762 N N . LYS A 1 100 ? -2.095 13.265 -7.075 1.00 79.69 100 LYS A N 1
ATOM 763 C CA . LYS A 1 100 ? -3.518 13.110 -6.731 1.00 79.69 100 LYS A CA 1
ATOM 764 C C . LYS A 1 100 ? -4.086 14.357 -6.073 1.00 79.69 100 LYS A C 1
ATOM 766 O O . LYS A 1 100 ? -5.250 14.677 -6.306 1.00 79.69 100 LYS A O 1
ATOM 771 N N . GLU A 1 101 ? -3.301 15.003 -5.227 1.00 83.25 101 GLU A N 1
ATOM 772 C CA . GLU A 1 101 ? -3.702 16.203 -4.506 1.00 83.25 101 GLU A CA 1
ATOM 773 C C . GLU A 1 101 ? -3.830 17.389 -5.461 1.00 83.25 101 GLU A C 1
ATOM 775 O O . GLU A 1 101 ? -4.887 18.016 -5.501 1.00 83.25 101 GLU A O 1
ATOM 780 N N . TRP A 1 102 ? -2.852 17.569 -6.349 1.00 87.88 102 TRP A N 1
ATOM 781 C CA . TRP A 1 102 ? -2.915 18.479 -7.488 1.00 87.88 102 TRP A CA 1
ATOM 782 C C . TRP A 1 102 ? -4.148 18.210 -8.354 1.00 87.88 102 TRP A C 1
ATOM 784 O O . TRP A 1 102 ? -4.947 19.108 -8.587 1.00 87.88 102 TRP A O 1
ATOM 794 N N . TYR A 1 103 ? -4.389 16.961 -8.766 1.00 86.06 103 TYR A N 1
ATOM 795 C CA . TYR A 1 103 ? -5.569 16.626 -9.571 1.00 86.06 103 TYR A CA 1
ATOM 796 C C . TYR A 1 103 ? -6.886 16.958 -8.852 1.00 86.06 103 TYR A C 1
ATOM 798 O O . TYR A 1 103 ? -7.859 17.410 -9.463 1.00 86.06 103 TYR A O 1
ATOM 806 N N . ARG A 1 104 ? -6.934 16.750 -7.534 1.00 85.19 104 ARG A N 1
ATOM 807 C CA . ARG A 1 104 ? -8.099 17.092 -6.720 1.00 85.19 104 ARG A CA 1
ATOM 808 C C . ARG A 1 104 ? -8.316 18.608 -6.662 1.00 85.19 104 ARG A C 1
ATOM 810 O O . ARG A 1 104 ? -9.459 19.044 -6.799 1.00 85.19 104 ARG A O 1
ATOM 817 N N . GLN A 1 105 ? -7.251 19.378 -6.450 1.00 86.00 105 GLN A N 1
ATOM 818 C CA . GLN A 1 105 ? -7.305 20.824 -6.228 1.00 86.00 105 GLN A CA 1
ATOM 819 C C . GLN A 1 105 ? -7.429 21.633 -7.522 1.00 86.00 105 GLN A C 1
ATOM 821 O O . GLN A 1 105 ? -8.256 22.534 -7.579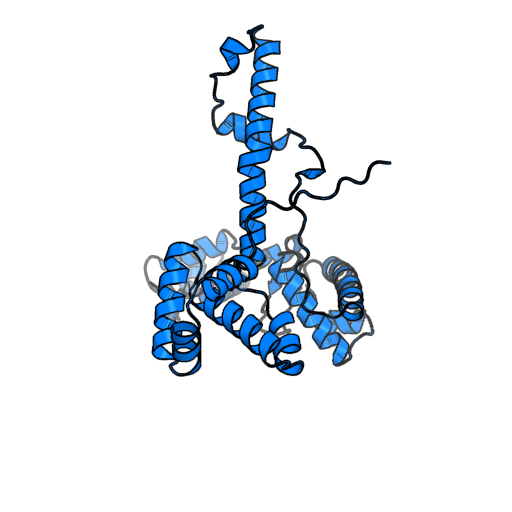 1.00 86.00 105 GLN A O 1
ATOM 826 N N . GLU A 1 106 ? -6.675 21.281 -8.557 1.00 86.69 106 GLU A N 1
ATOM 827 C CA . GLU A 1 106 ? -6.535 22.079 -9.781 1.00 86.69 106 GLU A CA 1
ATOM 828 C C . GLU A 1 106 ? -7.461 21.619 -10.911 1.00 86.69 106 GLU A C 1
ATOM 830 O O . GLU A 1 106 ? -7.804 22.397 -11.796 1.00 86.69 106 GLU A O 1
ATOM 835 N N . VAL A 1 107 ? -7.909 20.358 -10.894 1.00 86.75 107 VAL A N 1
ATOM 836 C CA . VAL A 1 107 ? -8.765 19.815 -11.962 1.00 86.75 107 VAL A CA 1
ATOM 837 C C . VAL A 1 107 ? -10.185 19.595 -11.462 1.00 86.75 107 VAL A C 1
ATOM 839 O O . VAL A 1 107 ? -11.125 20.193 -11.979 1.00 86.75 107 VAL A O 1
ATOM 842 N N . LEU A 1 108 ? -10.370 18.749 -10.445 1.00 86.38 108 LEU A N 1
ATOM 843 C CA . LEU A 1 108 ? -11.714 18.366 -10.000 1.00 86.38 108 LEU A CA 1
ATOM 844 C C . LEU A 1 108 ? -12.468 19.514 -9.327 1.00 86.38 108 LEU A C 1
ATOM 846 O O . LEU A 1 108 ? -13.651 19.703 -9.608 1.00 86.38 108 LEU A O 1
ATOM 850 N N . LYS A 1 109 ? -11.808 20.273 -8.447 1.00 87.69 109 LYS A N 1
ATOM 851 C CA . LYS A 1 109 ? -12.455 21.358 -7.702 1.00 87.69 109 LYS A CA 1
ATOM 852 C C . LYS A 1 109 ? -12.967 22.476 -8.630 1.00 87.69 109 LYS A C 1
ATOM 854 O O . LYS A 1 109 ? -14.155 22.785 -8.535 1.00 87.69 109 LYS A O 1
ATOM 859 N N . PRO A 1 110 ? -12.183 23.029 -9.579 1.00 88.62 110 PRO A N 1
ATOM 860 C CA . PRO A 1 110 ? -12.687 24.047 -10.501 1.00 88.62 110 PRO A CA 1
ATOM 861 C C . PRO A 1 110 ? -13.790 23.517 -11.417 1.00 88.62 110 PRO A C 1
ATOM 863 O O . PRO A 1 110 ? -14.774 24.215 -11.658 1.00 88.62 110 PRO A O 1
ATOM 866 N N . LEU A 1 111 ? -13.679 22.263 -11.874 1.00 88.12 111 LEU A N 1
ATOM 867 C CA . LEU A 1 111 ? -14.702 21.640 -12.715 1.00 88.12 111 LEU A CA 1
ATOM 868 C C . LEU A 1 111 ? -16.026 21.463 -11.954 1.00 88.12 111 LEU A C 1
ATOM 870 O O . LEU A 1 111 ? -17.096 21.730 -12.501 1.00 88.12 111 LEU A O 1
ATOM 874 N N . ALA A 1 112 ? -15.962 21.067 -10.681 1.00 88.62 112 ALA A N 1
ATOM 875 C CA . ALA A 1 112 ? -17.128 20.943 -9.813 1.00 88.62 112 ALA A CA 1
ATOM 876 C C . ALA A 1 112 ? -17.786 22.299 -9.526 1.00 88.62 112 ALA A C 1
ATOM 878 O O . ALA A 1 112 ? -19.011 22.409 -9.610 1.00 88.62 112 ALA A O 1
ATOM 879 N N . ILE A 1 113 ? -16.993 23.346 -9.276 1.00 88.88 113 ILE A N 1
ATOM 880 C CA . ILE A 1 113 ? -17.501 24.718 -9.125 1.00 88.88 113 ILE A CA 1
ATOM 881 C C . ILE A 1 113 ? -18.198 25.162 -10.413 1.00 88.88 113 ILE A C 1
ATOM 883 O O . ILE A 1 113 ? -19.345 25.601 -10.367 1.00 88.88 113 ILE A O 1
ATOM 887 N N . ALA A 1 114 ? -17.555 24.996 -11.571 1.00 87.69 114 ALA A N 1
ATOM 888 C CA . ALA A 1 114 ? -18.138 25.351 -12.863 1.00 87.69 114 ALA A CA 1
ATOM 889 C C . ALA A 1 114 ? -19.453 24.597 -13.128 1.00 87.69 114 ALA A C 1
ATOM 891 O O . ALA A 1 114 ? -20.430 25.186 -13.596 1.00 87.69 114 ALA A O 1
ATOM 892 N N . HIS A 1 115 ? -19.511 23.312 -12.773 1.00 88.12 115 HIS A N 1
ATOM 893 C CA . HIS A 1 115 ? -20.714 22.496 -12.904 1.00 88.12 115 HIS A CA 1
ATOM 894 C C . HIS A 1 115 ? -21.859 22.993 -12.005 1.00 88.12 115 HIS A C 1
ATOM 896 O O . HIS A 1 115 ? -22.995 23.135 -12.463 1.00 88.12 115 HIS A O 1
ATOM 902 N N . LEU A 1 116 ? -21.572 23.307 -10.738 1.00 88.12 116 LEU A N 1
ATOM 903 C CA . LEU A 1 116 ? -22.562 23.846 -9.801 1.00 88.12 116 LEU A CA 1
ATOM 904 C C . LEU A 1 116 ? -23.062 25.229 -10.230 1.00 88.12 116 LEU A C 1
ATOM 906 O O . LEU A 1 116 ? -24.267 25.477 -10.210 1.00 88.12 116 LEU A O 1
ATOM 910 N N . ARG A 1 117 ? -22.161 26.101 -10.695 1.00 88.12 117 ARG A N 1
ATOM 911 C CA . ARG A 1 117 ? -22.502 27.420 -11.246 1.00 88.12 117 ARG A CA 1
ATOM 912 C C . ARG A 1 117 ? -23.433 27.299 -12.450 1.00 88.12 117 ARG A C 1
ATOM 914 O O . ARG A 1 117 ? -24.480 27.941 -12.483 1.00 88.12 117 ARG A O 1
ATOM 921 N N . ARG A 1 118 ? -23.120 26.399 -13.387 1.00 86.75 118 ARG A N 1
ATOM 922 C CA . ARG A 1 118 ? -23.974 26.109 -14.549 1.00 86.75 118 ARG A CA 1
ATOM 923 C C . ARG A 1 118 ? -25.371 25.642 -14.137 1.00 86.75 118 ARG A C 1
ATOM 925 O O . ARG A 1 118 ? -26.357 26.104 -14.704 1.00 86.75 118 ARG A O 1
ATOM 932 N N . ARG A 1 119 ? -25.468 24.748 -13.149 1.00 86.12 119 ARG A N 1
ATOM 933 C CA . ARG A 1 119 ? -26.758 24.263 -12.637 1.00 86.12 119 ARG A CA 1
ATOM 934 C C . ARG A 1 119 ? -27.580 25.399 -12.025 1.00 86.12 119 ARG A C 1
ATOM 936 O O . ARG A 1 119 ? -28.786 25.466 -12.255 1.00 86.12 119 ARG A O 1
ATOM 943 N N . ARG A 1 120 ? -26.930 26.306 -11.294 1.00 84.38 120 ARG A N 1
ATOM 944 C CA . ARG A 1 120 ? -27.574 27.485 -10.707 1.00 84.38 120 ARG A CA 1
ATOM 945 C C . ARG A 1 120 ? -28.116 28.439 -11.759 1.00 84.38 120 ARG A C 1
ATOM 947 O O . ARG A 1 120 ? -29.287 28.789 -11.693 1.00 84.38 120 ARG A O 1
ATOM 954 N N . MET A 1 121 ? -27.319 28.757 -12.777 1.00 87.00 121 MET A N 1
ATOM 955 C CA . MET A 1 121 ? -27.773 29.575 -13.908 1.00 87.00 121 MET A CA 1
ATOM 956 C C . MET A 1 121 ? -29.022 28.983 -14.578 1.00 87.00 121 MET A C 1
ATOM 958 O O . MET A 1 121 ? -29.939 29.715 -14.921 1.00 87.00 121 MET A O 1
ATOM 962 N N . GLN A 1 122 ? -29.091 27.655 -14.723 1.00 85.38 122 GLN A N 1
ATOM 963 C CA . GLN A 1 122 ? -30.238 26.974 -15.338 1.00 85.38 122 GLN A CA 1
ATOM 964 C C . GLN A 1 122 ? -31.479 26.897 -14.439 1.00 85.38 122 GLN A C 1
ATOM 966 O O . GLN A 1 122 ? -32.593 26.858 -14.948 1.00 85.38 122 GLN A O 1
ATOM 971 N N . THR A 1 123 ? -31.296 26.818 -13.119 1.00 85.75 123 THR A N 1
ATOM 972 C CA . THR A 1 123 ? -32.402 26.608 -12.166 1.00 85.75 123 THR A CA 1
ATOM 973 C C . THR A 1 123 ? -32.980 27.934 -11.679 1.00 85.75 123 THR A C 1
ATOM 975 O O . THR A 1 123 ? -34.187 28.057 -11.502 1.00 85.75 123 THR A O 1
ATOM 978 N N . GLU A 1 124 ? -32.115 28.926 -11.473 1.00 83.88 124 GLU A N 1
ATOM 979 C CA . GLU A 1 124 ? -32.449 30.235 -10.906 1.00 83.88 124 GLU A CA 1
ATOM 980 C C . GLU A 1 124 ? -32.522 31.334 -11.993 1.00 83.88 124 GLU A C 1
ATOM 982 O O . GLU A 1 124 ? -32.848 32.472 -11.678 1.00 83.88 124 GLU A O 1
ATOM 987 N N . ASN A 1 125 ? -32.259 31.005 -13.273 1.00 81.69 125 ASN A N 1
ATOM 988 C CA . ASN A 1 125 ? -32.210 31.941 -14.415 1.00 81.69 125 ASN A CA 1
ATOM 989 C C . ASN A 1 125 ? -31.281 33.153 -14.197 1.00 81.69 125 ASN A C 1
ATOM 991 O O . ASN A 1 125 ? -31.546 34.250 -14.684 1.00 81.69 125 ASN A O 1
ATOM 995 N N . LEU A 1 126 ? -30.183 32.943 -13.471 1.00 85.81 126 LEU A N 1
ATOM 996 C CA . LEU A 1 126 ? -29.183 33.971 -13.187 1.00 85.81 126 LEU A CA 1
ATOM 997 C C . LEU A 1 126 ? -28.177 34.126 -14.331 1.00 85.81 126 LEU A C 1
ATOM 999 O O . LEU A 1 126 ? -27.855 33.170 -15.048 1.00 85.81 126 LEU A O 1
ATOM 1003 N N . SER A 1 127 ? -27.637 35.334 -14.467 1.00 85.56 127 SER A N 1
ATOM 1004 C CA . SER A 1 127 ? -26.546 35.620 -15.395 1.00 85.56 127 SER A CA 1
ATOM 1005 C C . SER A 1 127 ? -25.213 35.048 -14.892 1.00 85.56 127 SER A C 1
ATOM 1007 O O . SER A 1 127 ? -25.032 34.738 -13.713 1.00 85.56 127 SER A O 1
ATOM 1009 N N . TYR A 1 128 ? -24.242 34.904 -15.798 1.00 82.00 128 TYR A N 1
ATOM 1010 C CA . TYR A 1 128 ? -22.912 34.412 -15.430 1.00 82.00 128 TYR A CA 1
ATOM 1011 C C . TYR A 1 128 ? -22.202 35.349 -14.440 1.00 82.00 128 TYR A C 1
ATOM 1013 O O . TYR A 1 128 ? -21.510 34.874 -13.544 1.00 82.00 128 TYR A O 1
ATOM 1021 N N . GLU A 1 129 ? -22.402 36.661 -14.569 1.00 82.94 129 GLU A N 1
ATOM 1022 C CA . GLU A 1 129 ? -21.750 37.680 -13.737 1.00 82.94 129 GLU A CA 1
ATOM 1023 C C . GLU A 1 129 ? -22.185 37.592 -12.267 1.00 82.94 129 GLU A C 1
ATOM 1025 O O . GLU A 1 129 ? -21.357 37.715 -11.367 1.00 82.94 129 GLU A O 1
ATOM 1030 N N . GLU A 1 130 ? -23.455 37.269 -12.019 1.00 80.25 130 GLU A N 1
ATOM 1031 C CA . GLU A 1 130 ? -24.014 37.093 -10.670 1.00 80.25 130 GLU A CA 1
ATOM 1032 C C . GLU A 1 130 ? -23.529 35.802 -9.993 1.00 80.25 130 GLU A C 1
ATOM 1034 O O . GLU A 1 130 ? -23.433 35.723 -8.770 1.00 80.25 130 GLU A O 1
ATOM 1039 N N . VAL A 1 131 ? -23.208 34.777 -10.786 1.00 84.06 131 VAL A N 1
ATOM 1040 C CA . VAL A 1 131 ? -22.815 33.447 -10.297 1.00 84.06 131 VAL A CA 1
ATOM 1041 C C . VAL A 1 131 ? -21.287 33.271 -10.263 1.00 84.06 131 VAL A C 1
ATOM 1043 O O . VAL A 1 131 ? -20.776 32.382 -9.578 1.00 84.06 131 VAL A O 1
ATOM 1046 N N . ALA A 1 132 ? -20.529 34.123 -10.957 1.00 83.19 132 ALA A N 1
ATOM 1047 C CA . ALA A 1 132 ? -19.070 34.050 -11.037 1.00 83.19 132 ALA A CA 1
ATOM 1048 C C . ALA A 1 132 ? -18.370 34.290 -9.689 1.00 83.19 132 ALA A C 1
ATOM 1050 O O . ALA A 1 132 ? -17.330 33.683 -9.428 1.00 83.19 132 ALA A O 1
ATOM 1051 N N . SER A 1 133 ? -18.946 35.132 -8.830 1.00 81.31 133 SER A N 1
ATOM 1052 C CA . SER A 1 133 ? -18.446 35.413 -7.478 1.00 81.31 133 SER A CA 1
ATOM 1053 C C . SER A 1 133 ? -18.957 34.425 -6.427 1.00 81.31 133 SER A C 1
ATOM 1055 O O . SER A 1 133 ? -18.490 34.435 -5.291 1.00 81.31 133 SER A O 1
ATOM 1057 N N . TRP A 1 134 ? -19.899 33.550 -6.786 1.00 83.75 134 TRP A N 1
ATOM 1058 C CA . TRP A 1 134 ? -20.462 32.588 -5.851 1.00 83.75 134 TRP A CA 1
ATOM 1059 C C . TRP A 1 134 ? -19.538 31.382 -5.655 1.00 83.75 134 TRP A C 1
ATOM 1061 O O . TRP A 1 134 ? -19.128 30.720 -6.619 1.00 83.75 134 TRP A O 1
ATOM 1071 N N . GLU A 1 135 ? -19.264 31.060 -4.392 1.00 84.25 135 GLU A N 1
ATOM 1072 C CA . GLU A 1 135 ? -18.524 29.871 -3.978 1.00 84.25 135 GLU A CA 1
ATOM 1073 C C . GLU A 1 135 ? -19.462 28.857 -3.296 1.00 84.25 135 GLU A C 1
ATOM 1075 O O . GLU A 1 135 ? -20.178 29.209 -2.353 1.00 84.25 135 GLU A O 1
ATOM 1080 N N . PRO A 1 136 ? -19.501 27.596 -3.765 1.00 84.69 136 PRO A N 1
ATOM 1081 C CA . PRO A 1 136 ? -20.287 26.546 -3.127 1.00 84.69 136 PRO A CA 1
ATOM 1082 C C . PRO A 1 136 ? -19.720 26.141 -1.762 1.00 84.69 136 PRO A C 1
ATOM 1084 O O . PRO A 1 136 ? -18.507 26.114 -1.566 1.00 84.69 136 PRO A O 1
ATOM 1087 N N . THR A 1 137 ? -20.594 25.718 -0.847 1.00 87.38 137 THR A N 1
ATOM 1088 C CA . THR A 1 137 ? -20.193 25.092 0.423 1.00 87.38 137 THR A CA 1
ATOM 1089 C C . THR A 1 137 ? -19.422 23.789 0.175 1.00 87.38 137 THR A C 1
ATOM 1091 O O . THR A 1 137 ? -19.709 23.066 -0.783 1.00 87.38 137 THR A O 1
ATOM 1094 N N . GLU A 1 138 ? -18.480 23.451 1.061 1.00 83.19 138 GLU A N 1
ATOM 1095 C CA . GLU A 1 138 ? -17.615 22.267 0.927 1.00 83.19 138 GLU A CA 1
ATOM 1096 C C . GLU A 1 138 ? -18.386 20.947 0.774 1.00 83.19 138 GLU A C 1
ATOM 1098 O O . GLU A 1 138 ? -17.941 20.049 0.060 1.00 83.19 138 GLU A O 1
ATOM 1103 N N . GLU A 1 139 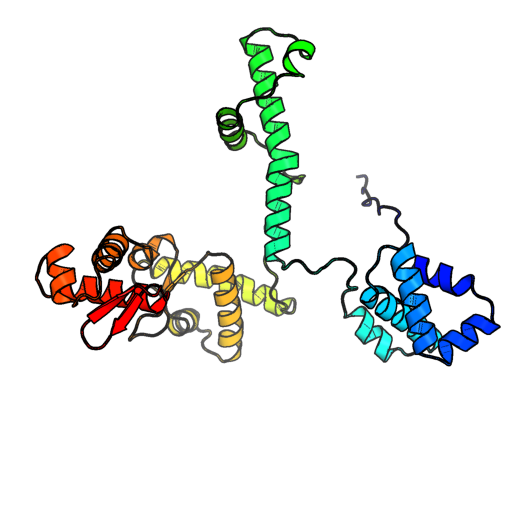? -19.557 20.823 1.400 1.00 83.56 139 GLU A N 1
ATOM 1104 C CA . GLU A 1 139 ? -20.412 19.634 1.296 1.00 83.56 139 GLU A CA 1
ATOM 1105 C C . GLU A 1 139 ? -20.911 19.419 -0.141 1.00 83.56 139 GLU A C 1
ATOM 1107 O O . GLU A 1 139 ? -20.669 18.365 -0.734 1.00 83.56 139 GLU A O 1
ATOM 1112 N N . TYR A 1 140 ? -21.508 20.452 -0.746 1.00 82.56 140 TYR A N 1
ATOM 1113 C CA . TYR A 1 140 ? -21.986 20.418 -2.133 1.00 82.56 140 TYR A CA 1
ATOM 1114 C C . TYR A 1 140 ? -20.845 20.261 -3.139 1.00 82.56 140 TYR A C 1
ATOM 1116 O O . TYR A 1 140 ? -21.001 19.610 -4.173 1.00 82.56 140 TYR A O 1
ATOM 1124 N N . LEU A 1 141 ? -19.686 20.845 -2.837 1.00 86.31 141 LEU A N 1
ATOM 1125 C CA . LEU A 1 141 ? -18.483 20.719 -3.648 1.00 86.31 141 LEU A CA 1
ATOM 1126 C C . LEU A 1 141 ? -17.985 19.268 -3.685 1.00 86.31 141 LEU A C 1
ATOM 1128 O O . LEU A 1 141 ? -17.730 18.730 -4.762 1.00 86.31 141 LEU A O 1
ATOM 1132 N N . ASN A 1 142 ? -17.896 18.622 -2.520 1.00 83.69 142 ASN A N 1
ATOM 1133 C CA . ASN A 1 142 ? -17.473 17.228 -2.406 1.00 83.69 142 ASN A CA 1
ATOM 1134 C C . ASN A 1 142 ? -18.465 16.268 -3.074 1.00 83.69 142 ASN A C 1
ATOM 1136 O O . ASN A 1 142 ? -18.035 15.289 -3.682 1.00 83.69 142 ASN A O 1
ATOM 1140 N N . GLU A 1 143 ? -19.769 16.541 -2.988 1.00 85.12 143 GLU A N 1
ATOM 1141 C CA . GLU A 1 143 ? -20.784 15.769 -3.707 1.00 85.12 143 GLU A CA 1
ATOM 1142 C C . GLU A 1 143 ? -20.624 15.935 -5.224 1.00 85.12 143 GLU A C 1
ATOM 1144 O O . GLU A 1 143 ? -20.516 14.947 -5.947 1.00 85.12 143 GLU A O 1
ATOM 1149 N N . ALA A 1 144 ? -20.513 17.172 -5.717 1.00 84.50 144 ALA A N 1
ATOM 1150 C CA . ALA A 1 144 ? -20.344 17.449 -7.142 1.00 84.50 144 ALA A CA 1
ATOM 1151 C C . ALA A 1 144 ? -19.080 16.793 -7.722 1.00 84.50 144 ALA A C 1
ATOM 1153 O O . ALA A 1 144 ? -19.128 16.225 -8.812 1.00 84.50 144 ALA A O 1
ATOM 1154 N N . MET A 1 145 ? -17.968 16.785 -6.981 1.00 83.81 145 MET A N 1
ATOM 1155 C CA . MET A 1 145 ? -16.725 16.126 -7.400 1.00 83.81 145 MET A CA 1
ATOM 1156 C C . MET A 1 145 ? -16.869 14.616 -7.667 1.00 83.81 145 MET A C 1
ATOM 1158 O O . MET A 1 145 ? -16.030 14.059 -8.371 1.00 83.81 145 MET A O 1
ATOM 1162 N N . GLN A 1 146 ? -17.898 13.945 -7.135 1.00 82.06 146 GLN A N 1
ATOM 1163 C CA . GLN A 1 146 ? -18.145 12.517 -7.391 1.00 82.06 146 GLN A CA 1
ATOM 1164 C C . GLN A 1 146 ? -18.807 12.256 -8.749 1.00 82.06 146 GLN A C 1
ATOM 1166 O O . GLN A 1 146 ? -18.633 11.177 -9.314 1.00 82.06 146 GLN A O 1
ATOM 1171 N N . TRP A 1 147 ? -19.552 13.232 -9.270 1.00 77.88 147 TRP A N 1
ATOM 1172 C CA . TRP A 1 147 ? -20.376 13.095 -10.479 1.00 77.88 147 TRP A CA 1
ATOM 1173 C C . TRP A 1 147 ? -19.779 13.784 -11.701 1.00 77.88 147 TRP A C 1
ATOM 1175 O O . TRP A 1 147 ? -20.193 13.540 -12.831 1.00 77.88 147 TRP A O 1
ATOM 1185 N N . VAL A 1 148 ? -18.822 14.675 -11.474 1.00 83.25 148 VAL A N 1
ATOM 1186 C CA . VAL A 1 148 ? -18.187 15.460 -12.520 1.00 83.25 148 VAL A CA 1
ATOM 1187 C C . VAL A 1 148 ? -17.152 14.596 -13.241 1.00 83.25 148 VAL A C 1
ATOM 1189 O O . VAL A 1 148 ? -16.226 14.072 -12.625 1.00 83.25 148 VAL A O 1
ATOM 1192 N N . GLU A 1 149 ? -17.307 14.448 -14.559 1.00 77.81 149 GLU A N 1
ATOM 1193 C CA . GLU A 1 149 ? -16.391 13.680 -15.404 1.00 77.81 149 GLU A CA 1
ATOM 1194 C C . GLU A 1 149 ? -15.315 14.587 -16.024 1.00 77.81 149 GLU A C 1
ATOM 1196 O O . GLU A 1 149 ? -15.601 15.327 -16.968 1.00 77.81 149 GLU A O 1
ATOM 1201 N N . PRO A 1 150 ? -14.062 14.549 -15.538 1.00 77.88 150 PRO A N 1
ATOM 1202 C CA . PRO A 1 150 ? -12.982 15.309 -16.147 1.00 77.88 150 PRO A CA 1
ATOM 1203 C C . PRO A 1 150 ? -12.453 14.634 -17.421 1.00 77.88 150 PRO A C 1
ATOM 1205 O O . PRO A 1 150 ? -12.510 13.398 -17.539 1.00 77.88 150 PRO A O 1
ATOM 1208 N N . PRO A 1 151 ? -11.867 15.420 -18.348 1.00 78.44 151 PRO A N 1
ATOM 1209 C CA . PRO A 1 151 ? -11.227 14.891 -19.547 1.00 78.44 151 PRO A CA 1
ATOM 1210 C C . PRO A 1 151 ? -10.166 13.837 -19.209 1.00 78.44 151 PRO A C 1
ATOM 1212 O O . PRO A 1 151 ? -9.483 13.918 -18.184 1.00 78.44 151 PRO A O 1
ATOM 1215 N N . SER A 1 152 ? -10.018 12.834 -20.079 1.00 70.25 152 SER A N 1
ATOM 1216 C CA . SER A 1 152 ? -9.117 11.689 -19.870 1.00 70.25 152 SER A CA 1
ATOM 1217 C C . SER A 1 152 ? -7.667 12.082 -19.609 1.00 70.25 152 SER A C 1
ATOM 1219 O O . SER A 1 152 ? -6.969 11.373 -18.886 1.00 70.25 152 SER A O 1
ATOM 1221 N N . ASP A 1 153 ? -7.238 13.205 -20.178 1.00 73.31 153 ASP A N 1
ATOM 1222 C CA . ASP A 1 153 ? -5.838 13.624 -20.234 1.00 73.31 153 ASP A CA 1
ATOM 1223 C C . ASP A 1 153 ? -5.308 14.107 -18.881 1.00 73.31 153 ASP A C 1
ATOM 1225 O O . ASP A 1 153 ? -4.110 14.021 -18.620 1.00 73.31 153 ASP A O 1
ATOM 1229 N N . PHE A 1 154 ? -6.206 14.538 -17.992 1.00 71.38 154 PHE A N 1
ATOM 1230 C CA . PHE A 1 154 ? -5.857 15.041 -16.665 1.00 71.38 154 PHE A CA 1
ATOM 1231 C C . PHE A 1 154 ? -5.920 13.973 -15.576 1.00 71.38 154 PHE A C 1
ATOM 1233 O O . PHE A 1 154 ? -5.518 14.231 -14.446 1.00 71.38 154 PHE A O 1
ATOM 1240 N N . LYS A 1 155 ? -6.428 12.770 -15.878 1.00 75.06 155 LYS A N 1
ATOM 1241 C CA . LYS A 1 155 ? -6.554 11.714 -14.868 1.00 75.06 155 LYS A CA 1
ATOM 1242 C C . LYS A 1 155 ? -5.158 11.288 -14.398 1.00 75.06 155 LYS A C 1
ATOM 1244 O O . LYS A 1 155 ? -4.333 10.930 -15.243 1.00 75.06 155 LYS A O 1
ATOM 1249 N N . PRO A 1 156 ? -4.900 11.256 -13.075 1.00 68.94 156 PRO A N 1
ATOM 1250 C CA . PRO A 1 156 ? -3.588 10.918 -12.551 1.00 68.94 156 PRO A CA 1
ATOM 1251 C C . PRO A 1 156 ? -3.214 9.528 -13.044 1.00 68.94 156 PRO A C 1
ATOM 1253 O O . PRO A 1 156 ? -3.994 8.566 -12.932 1.00 68.94 156 PRO A O 1
ATOM 1256 N N . LYS A 1 157 ? -2.027 9.414 -13.640 1.00 63.88 157 LYS A N 1
ATOM 1257 C CA . LYS A 1 157 ? -1.596 8.139 -14.204 1.00 63.88 157 LYS A CA 1
ATOM 1258 C C . LYS A 1 157 ? -1.358 7.200 -13.034 1.00 63.88 157 LYS A C 1
ATOM 1260 O O . LYS A 1 157 ? -0.652 7.526 -12.084 1.00 63.88 157 LYS A O 1
ATOM 1265 N N . LYS A 1 158 ? -1.920 5.989 -13.096 1.00 57.72 158 LYS A N 1
ATOM 1266 C CA . LYS A 1 158 ? -1.543 4.929 -12.153 1.00 57.72 158 LYS A CA 1
ATOM 1267 C C . LYS A 1 158 ? -0.078 4.596 -12.410 1.00 57.72 158 LYS A C 1
ATOM 1269 O O . LYS A 1 158 ? 0.220 3.778 -13.280 1.00 57.72 158 LYS A O 1
ATOM 1274 N N . ARG A 1 159 ? 0.832 5.246 -11.679 1.00 53.16 159 ARG A N 1
ATOM 1275 C CA . ARG A 1 159 ? 2.249 4.901 -11.689 1.00 53.16 159 ARG A CA 1
ATOM 1276 C C . ARG A 1 159 ? 2.350 3.482 -11.156 1.00 53.16 159 ARG A C 1
ATOM 1278 O O . ARG A 1 159 ? 2.175 3.212 -9.971 1.00 53.16 159 ARG A O 1
ATOM 1285 N N . LEU A 1 160 ? 2.557 2.541 -12.071 1.00 51.69 160 LEU A N 1
ATOM 1286 C CA . LEU A 1 160 ? 3.088 1.245 -11.704 1.00 51.69 160 LEU A CA 1
ATOM 1287 C C . LEU A 1 160 ? 4.450 1.563 -11.098 1.00 51.69 160 LEU A C 1
ATOM 1289 O O . LEU A 1 160 ? 5.319 2.024 -11.832 1.00 51.69 160 LEU A O 1
ATOM 1293 N N . VAL A 1 161 ? 4.609 1.387 -9.782 1.00 48.22 161 VAL A N 1
ATOM 1294 C CA . VAL A 1 161 ? 5.937 1.343 -9.159 1.00 48.22 161 VAL A CA 1
ATOM 1295 C C . VAL A 1 161 ? 6.726 0.322 -9.968 1.00 48.22 161 VAL A C 1
ATOM 1297 O O . VAL A 1 161 ? 6.473 -0.883 -9.879 1.00 48.22 161 VAL A O 1
ATOM 1300 N N . ARG A 1 162 ? 7.574 0.820 -10.871 1.00 46.72 162 ARG A N 1
ATOM 1301 C CA . ARG A 1 162 ? 8.455 -0.012 -11.670 1.00 46.72 162 ARG A CA 1
ATOM 1302 C C . ARG A 1 162 ? 9.458 -0.524 -10.661 1.00 46.72 162 ARG A C 1
ATOM 1304 O O . ARG A 1 162 ? 10.281 0.224 -10.152 1.00 46.72 162 ARG A O 1
ATOM 1311 N N . THR A 1 163 ? 9.367 -1.806 -10.358 1.00 48.97 163 THR A N 1
ATOM 1312 C CA . THR A 1 163 ? 10.535 -2.552 -9.910 1.00 48.97 163 THR A CA 1
ATOM 1313 C C . THR A 1 163 ? 11.695 -2.175 -10.824 1.00 48.97 163 THR A C 1
ATOM 1315 O O . THR A 1 163 ? 11.509 -2.128 -12.043 1.00 48.97 163 THR A O 1
ATOM 1318 N N . THR A 1 164 ? 12.872 -1.924 -10.262 1.00 52.69 164 THR A N 1
ATOM 1319 C CA . THR A 1 164 ? 14.148 -1.593 -10.935 1.00 52.69 164 THR A CA 1
ATOM 1320 C C . THR A 1 164 ? 14.650 -2.679 -11.910 1.00 52.69 164 THR A C 1
ATOM 1322 O O . THR A 1 164 ? 15.800 -2.696 -12.332 1.00 52.69 164 THR A O 1
ATOM 1325 N N . ALA A 1 165 ? 13.767 -3.600 -12.274 1.00 58.69 165 ALA A N 1
ATOM 1326 C CA . ALA A 1 165 ? 13.947 -4.753 -13.113 1.00 58.69 165 ALA A CA 1
ATOM 1327 C C . ALA A 1 165 ? 14.175 -4.376 -14.582 1.00 58.69 165 ALA A C 1
ATOM 1329 O O . ALA A 1 165 ? 13.484 -3.535 -15.165 1.00 58.69 165 ALA A O 1
ATOM 1330 N N . THR A 1 166 ? 15.100 -5.097 -15.212 1.00 71.38 166 THR A N 1
ATOM 1331 C CA . THR A 1 166 ? 15.296 -5.088 -16.667 1.00 71.38 166 THR A CA 1
ATOM 1332 C C . THR A 1 166 ? 13.983 -5.405 -17.406 1.00 71.38 166 THR A C 1
ATOM 1334 O O . THR A 1 166 ? 13.117 -6.108 -16.883 1.00 71.38 166 THR A O 1
ATOM 1337 N N . ARG A 1 167 ? 13.812 -4.932 -18.651 1.00 72.00 167 ARG A N 1
ATOM 1338 C CA . ARG A 1 167 ? 12.606 -5.177 -19.480 1.00 72.00 167 ARG A CA 1
ATOM 1339 C C . ARG A 1 167 ? 12.067 -6.629 -19.440 1.00 72.00 167 ARG A C 1
ATOM 1341 O O . ARG A 1 167 ? 10.873 -6.783 -19.181 1.00 72.00 167 ARG A O 1
ATOM 1348 N N . PRO A 1 168 ? 12.886 -7.690 -19.614 1.00 73.56 168 PRO A N 1
ATOM 1349 C CA . PRO A 1 168 ? 12.397 -9.074 -19.537 1.00 73.56 168 PRO A CA 1
ATOM 1350 C C . PRO A 1 168 ? 11.936 -9.489 -18.131 1.00 73.56 168 PRO A C 1
ATOM 1352 O O . PRO A 1 168 ? 11.120 -10.396 -17.965 1.00 73.56 168 PRO A O 1
ATOM 1355 N N . GLU A 1 169 ? 12.465 -8.854 -17.093 1.00 74.12 169 GLU A N 1
ATOM 1356 C CA . GLU A 1 169 ? 12.076 -9.112 -15.716 1.00 74.12 169 GLU A CA 1
ATOM 1357 C C . GLU A 1 169 ? 10.801 -8.357 -15.335 1.00 74.12 169 GLU A C 1
ATOM 1359 O O . GLU A 1 169 ? 9.934 -8.940 -14.689 1.00 74.12 169 GLU A O 1
ATOM 1364 N N . ALA A 1 170 ? 10.597 -7.144 -15.851 1.00 72.88 170 ALA A N 1
ATOM 1365 C CA . ALA A 1 170 ? 9.327 -6.431 -15.733 1.00 72.88 170 ALA A CA 1
ATOM 1366 C C . ALA A 1 170 ? 8.161 -7.205 -16.384 1.00 72.88 170 ALA A C 1
ATOM 1368 O O . ALA A 1 170 ? 7.086 -7.322 -15.792 1.00 72.88 170 ALA A O 1
ATOM 1369 N N . GLU A 1 171 ? 8.369 -7.796 -17.566 1.00 77.31 171 GLU A N 1
ATOM 1370 C CA . GLU A 1 171 ? 7.368 -8.659 -18.217 1.00 77.31 171 GLU A CA 1
ATOM 1371 C C . GLU A 1 171 ? 7.047 -9.894 -17.365 1.00 77.31 171 GLU A C 1
ATOM 1373 O O . GLU A 1 171 ? 5.878 -10.206 -17.112 1.00 77.31 171 GLU A O 1
ATOM 1378 N N . ARG A 1 172 ? 8.085 -10.556 -16.841 1.00 80.81 172 ARG A N 1
ATOM 1379 C CA . ARG A 1 172 ? 7.943 -11.701 -15.932 1.00 80.81 172 ARG A CA 1
ATOM 1380 C C . ARG A 1 172 ? 7.136 -11.343 -14.686 1.00 80.81 172 ARG A C 1
ATOM 1382 O O . ARG A 1 172 ? 6.241 -12.089 -14.288 1.00 80.81 172 ARG A O 1
ATOM 1389 N N . GLN A 1 173 ? 7.450 -10.214 -14.065 1.00 82.62 173 GLN A N 1
ATOM 1390 C CA . GLN A 1 173 ? 6.755 -9.736 -12.878 1.00 82.62 173 GLN A CA 1
ATOM 1391 C C . GLN A 1 173 ? 5.308 -9.342 -13.186 1.00 82.62 173 GLN A C 1
ATOM 1393 O O . GLN A 1 173 ? 4.417 -9.649 -12.397 1.00 82.62 173 GLN A O 1
ATOM 1398 N N . GLY A 1 174 ? 5.035 -8.772 -14.363 1.00 80.25 174 GLY A N 1
ATOM 1399 C CA . GLY A 1 174 ? 3.675 -8.503 -14.834 1.00 80.25 174 GLY A CA 1
ATOM 1400 C C . GLY A 1 174 ? 2.817 -9.769 -14.951 1.00 80.25 174 GLY A C 1
ATOM 1401 O O . GLY A 1 174 ? 1.650 -9.765 -14.547 1.00 80.25 174 GLY A O 1
ATOM 1402 N N . ILE A 1 175 ? 3.400 -10.871 -15.437 1.00 84.81 175 ILE A N 1
ATOM 1403 C CA . ILE A 1 175 ? 2.743 -12.189 -15.468 1.00 84.81 175 ILE A CA 1
ATOM 1404 C C . ILE A 1 175 ? 2.458 -12.671 -14.039 1.00 84.81 175 ILE A C 1
ATOM 1406 O O . ILE A 1 175 ? 1.320 -13.026 -13.726 1.00 84.81 175 ILE A O 1
ATOM 1410 N N . LEU A 1 176 ? 3.455 -12.604 -13.148 1.00 86.94 176 LEU A N 1
ATOM 1411 C CA . LEU A 1 176 ? 3.307 -13.007 -11.747 1.00 86.94 176 LEU A CA 1
ATOM 1412 C C . LEU A 1 176 ? 2.225 -12.204 -11.021 1.00 86.94 176 LEU A C 1
ATOM 1414 O O . LEU A 1 176 ? 1.438 -12.791 -10.291 1.00 86.94 176 LEU A O 1
ATOM 1418 N N . VAL A 1 177 ? 2.122 -10.890 -11.235 1.00 88.44 177 VAL A N 1
ATOM 1419 C CA . VAL A 1 177 ? 1.071 -10.062 -10.617 1.00 88.44 177 VAL A CA 1
ATOM 1420 C C . VAL A 1 177 ? -0.321 -10.594 -10.967 1.00 88.44 177 VAL A C 1
ATOM 1422 O O . VAL A 1 177 ? -1.172 -10.724 -10.080 1.00 88.44 177 VAL A O 1
ATOM 1425 N N . LYS A 1 178 ? -0.569 -10.914 -12.245 1.00 88.12 178 LYS A N 1
ATOM 1426 C CA . LYS A 1 178 ? -1.863 -11.446 -12.703 1.00 88.12 178 LYS A CA 1
ATOM 1427 C C . LYS A 1 178 ? -2.128 -12.818 -12.088 1.00 88.12 178 LYS A C 1
ATOM 1429 O O . LYS A 1 178 ? -3.173 -13.022 -11.474 1.00 88.12 178 LYS A O 1
ATOM 1434 N N . GLU A 1 179 ? -1.158 -13.720 -12.194 1.00 90.75 179 GLU A N 1
ATOM 1435 C CA . GLU A 1 179 ? -1.248 -15.090 -11.686 1.00 90.75 179 GLU A CA 1
ATOM 1436 C C . GLU A 1 179 ? -1.463 -15.127 -10.162 1.00 90.75 179 GLU A C 1
ATOM 1438 O O . GLU A 1 179 ? -2.418 -15.740 -9.682 1.00 90.75 179 GLU A O 1
ATOM 1443 N N . ILE A 1 180 ? -0.654 -14.394 -9.392 1.00 91.81 180 ILE A N 1
ATOM 1444 C CA . ILE A 1 180 ? -0.776 -14.284 -7.932 1.00 91.81 180 ILE A CA 1
ATOM 1445 C C . ILE A 1 180 ? -2.147 -13.734 -7.545 1.00 91.81 180 ILE A C 1
ATOM 1447 O O . ILE A 1 180 ? -2.790 -14.296 -6.663 1.00 91.81 180 ILE A O 1
ATOM 1451 N N . THR A 1 181 ? -2.640 -12.692 -8.223 1.00 89.75 181 THR A N 1
ATOM 1452 C CA . THR A 1 181 ? -3.980 -12.146 -7.942 1.00 89.75 181 THR A CA 1
ATOM 1453 C C . THR A 1 181 ? -5.055 -13.225 -8.100 1.00 89.75 181 THR A C 1
ATOM 1455 O O . THR A 1 181 ? -5.921 -13.357 -7.235 1.00 89.75 181 THR A O 1
ATOM 1458 N N . THR A 1 182 ? -4.982 -14.047 -9.155 1.00 91.88 182 THR A N 1
ATOM 1459 C CA . THR A 1 182 ? -5.955 -15.134 -9.352 1.00 91.88 182 THR A CA 1
ATOM 1460 C C . THR A 1 182 ? -5.856 -16.214 -8.275 1.00 91.88 182 THR A C 1
ATOM 1462 O O . THR A 1 182 ? -6.884 -16.684 -7.792 1.00 91.88 182 THR A O 1
ATOM 1465 N N . LEU A 1 183 ? -4.642 -16.583 -7.854 1.00 92.62 183 LEU A N 1
ATOM 1466 C CA . LEU A 1 183 ? -4.426 -17.606 -6.830 1.00 92.62 183 LEU A CA 1
ATOM 1467 C C . LEU A 1 183 ? -4.867 -17.142 -5.440 1.00 92.62 183 LEU A C 1
ATOM 1469 O O . LEU A 1 183 ? -5.552 -17.883 -4.739 1.00 92.62 183 LEU A O 1
ATOM 1473 N N . VAL A 1 184 ? -4.523 -15.911 -5.056 1.00 89.81 184 VAL A N 1
ATOM 1474 C CA . VAL A 1 184 ? -4.952 -15.327 -3.777 1.00 89.81 184 VAL A CA 1
ATOM 1475 C C . VAL A 1 184 ? -6.480 -15.204 -3.744 1.00 89.81 184 VAL A C 1
ATOM 1477 O O . VAL A 1 184 ? -7.089 -15.520 -2.726 1.00 89.81 184 VAL A O 1
ATOM 1480 N N . ASN A 1 185 ? -7.118 -14.830 -4.862 1.00 89.56 185 ASN A N 1
ATOM 1481 C CA . ASN A 1 185 ? -8.579 -14.794 -4.948 1.00 89.56 185 ASN A CA 1
ATOM 1482 C C . ASN A 1 185 ? -9.210 -16.186 -4.779 1.00 89.56 185 ASN A C 1
ATOM 1484 O O . ASN A 1 185 ? -10.182 -16.326 -4.045 1.00 89.56 185 ASN A O 1
ATOM 1488 N N . LYS A 1 186 ? -8.633 -17.226 -5.399 1.00 90.69 186 LYS A N 1
ATOM 1489 C CA . LYS A 1 186 ? -9.091 -18.620 -5.243 1.00 90.69 186 LYS A CA 1
ATOM 1490 C C . LYS A 1 186 ? -8.939 -19.139 -3.811 1.00 90.69 186 LYS A C 1
ATOM 1492 O O . LYS A 1 186 ? -9.754 -19.939 -3.370 1.00 90.69 186 LYS A O 1
ATOM 1497 N N . ALA A 1 187 ? -7.909 -18.699 -3.088 1.00 86.38 187 ALA A N 1
ATOM 1498 C CA . ALA A 1 187 ? -7.669 -19.112 -1.706 1.00 86.38 187 ALA A CA 1
ATOM 1499 C C . ALA A 1 187 ? -8.647 -18.479 -0.695 1.00 86.38 187 ALA A C 1
ATOM 1501 O O . ALA A 1 187 ? -8.802 -19.010 0.408 1.00 86.38 187 ALA A O 1
ATOM 1502 N N . GLN A 1 188 ? -9.306 -17.371 -1.061 1.00 86.94 188 GLN A N 1
ATOM 1503 C CA . GLN A 1 188 ? -10.313 -16.675 -0.252 1.00 86.94 188 GLN A CA 1
ATOM 1504 C C . GLN A 1 188 ? -9.875 -16.507 1.222 1.00 86.94 188 GLN A C 1
ATOM 1506 O O . GLN A 1 188 ? -8.749 -16.090 1.501 1.00 86.94 188 GLN A O 1
ATOM 1511 N N . GLY A 1 189 ? -10.746 -16.856 2.177 1.00 77.12 189 GLY A N 1
ATOM 1512 C CA . GLY A 1 189 ? -10.517 -16.717 3.618 1.00 77.12 189 GLY A CA 1
ATOM 1513 C C . GLY A 1 189 ? -9.483 -17.676 4.217 1.00 77.12 189 GLY A C 1
ATOM 1514 O O . GLY A 1 189 ? -9.126 -17.521 5.380 1.00 77.12 189 GLY A O 1
ATOM 1515 N N . ARG A 1 190 ? -8.961 -18.654 3.459 1.00 84.38 190 ARG A N 1
ATOM 1516 C CA . ARG A 1 190 ? -7.842 -19.495 3.924 1.00 84.38 190 ARG A CA 1
ATOM 1517 C C . ARG A 1 190 ? -6.506 -18.753 3.825 1.00 84.38 190 ARG A C 1
ATOM 1519 O O . ARG A 1 190 ? -5.602 -19.033 4.617 1.00 84.38 190 ARG A O 1
ATOM 1526 N N . GLY A 1 191 ? -6.377 -17.860 2.844 1.00 85.50 191 GLY A N 1
ATOM 1527 C CA . GLY A 1 191 ? -5.106 -17.251 2.464 1.00 85.50 191 GLY A CA 1
ATOM 1528 C C . GLY A 1 191 ? -4.137 -18.256 1.848 1.00 85.50 191 GLY A C 1
ATOM 1529 O O . GLY A 1 191 ? -4.333 -19.474 1.909 1.00 85.50 191 GLY A O 1
ATOM 1530 N N . ILE A 1 192 ? -3.073 -17.737 1.246 1.00 90.44 192 ILE A N 1
ATOM 1531 C CA . ILE A 1 192 ? -2.078 -18.547 0.537 1.00 90.44 192 ILE A CA 1
ATOM 1532 C C . ILE A 1 192 ? -0.660 -18.123 0.917 1.00 90.44 192 ILE A C 1
ATOM 1534 O O . ILE A 1 192 ? -0.386 -16.942 1.110 1.00 90.44 192 ILE A O 1
ATOM 1538 N N . THR A 1 193 ? 0.251 -19.079 1.056 1.00 91.12 193 THR A N 1
ATOM 1539 C CA . THR A 1 193 ? 1.668 -18.812 1.358 1.00 91.12 193 THR A CA 1
ATOM 1540 C C . THR A 1 193 ? 2.493 -18.591 0.086 1.00 91.12 193 THR A C 1
ATOM 1542 O O . THR A 1 193 ? 2.124 -19.059 -0.991 1.00 91.12 193 THR A O 1
ATOM 1545 N N . LYS A 1 194 ? 3.663 -17.939 0.199 1.00 90.00 194 LYS A N 1
ATOM 1546 C CA . LYS A 1 194 ? 4.604 -17.753 -0.932 1.00 90.00 194 LYS A CA 1
ATOM 1547 C C . LYS A 1 194 ? 4.950 -19.085 -1.614 1.00 90.00 194 LYS A C 1
ATOM 1549 O O . LYS A 1 194 ? 4.963 -19.177 -2.837 1.00 90.00 194 LYS A O 1
ATOM 1554 N N . THR A 1 195 ? 5.185 -20.129 -0.823 1.00 89.56 195 THR A N 1
ATOM 1555 C CA . THR A 1 195 ? 5.522 -21.465 -1.329 1.00 89.56 195 THR A CA 1
ATOM 1556 C C . THR A 1 195 ? 4.337 -22.136 -2.027 1.00 89.56 195 THR A C 1
ATOM 1558 O O . THR A 1 195 ? 4.521 -22.753 -3.071 1.00 89.56 195 THR A O 1
ATOM 1561 N N . GLU A 1 196 ? 3.114 -22.002 -1.497 1.00 90.44 196 GLU A N 1
ATOM 1562 C CA . GLU A 1 196 ? 1.902 -22.516 -2.157 1.00 90.44 196 GLU A CA 1
ATOM 1563 C C . GLU A 1 196 ? 1.633 -21.789 -3.484 1.00 90.44 196 GLU A C 1
ATOM 1565 O O . GLU A 1 196 ? 1.277 -22.448 -4.460 1.00 90.44 196 GLU A O 1
ATOM 1570 N N . ILE A 1 197 ? 1.858 -20.469 -3.550 1.00 91.88 197 ILE A N 1
ATOM 1571 C CA . ILE A 1 197 ? 1.784 -19.690 -4.796 1.00 91.88 197 ILE A CA 1
ATOM 1572 C C . ILE A 1 197 ? 2.744 -20.281 -5.833 1.00 91.88 197 ILE A C 1
ATOM 1574 O O . ILE A 1 197 ? 2.318 -20.700 -6.904 1.00 91.88 197 ILE A O 1
ATOM 1578 N N . LEU A 1 198 ? 4.036 -20.354 -5.508 1.00 91.38 198 LEU A N 1
ATOM 1579 C CA . LEU A 1 198 ? 5.069 -20.784 -6.453 1.00 91.38 198 LEU A CA 1
ATOM 1580 C C . LEU A 1 198 ? 4.886 -22.231 -6.913 1.00 91.38 198 LEU A C 1
ATOM 1582 O O . LEU A 1 198 ? 5.061 -22.527 -8.097 1.00 91.38 198 LEU A O 1
ATOM 1586 N N . ARG A 1 199 ? 4.470 -23.119 -6.002 1.00 91.56 199 ARG A N 1
ATOM 1587 C CA . ARG A 1 199 ? 4.152 -24.514 -6.324 1.00 91.56 199 ARG A CA 1
ATOM 1588 C C . ARG A 1 199 ? 2.935 -24.621 -7.241 1.00 91.56 199 ARG A C 1
ATOM 1590 O O . ARG A 1 199 ? 2.982 -25.385 -8.198 1.00 91.56 199 ARG A O 1
ATOM 1597 N N . SER A 1 200 ? 1.886 -23.833 -6.995 1.00 90.69 200 SER A N 1
ATOM 1598 C CA . SER A 1 200 ? 0.682 -23.812 -7.843 1.00 90.69 200 SER A CA 1
ATOM 1599 C C . SER A 1 200 ? 0.970 -23.319 -9.262 1.00 90.69 200 SER A C 1
ATOM 1601 O O . SER A 1 200 ? 0.253 -23.673 -10.190 1.00 90.69 200 SER A O 1
ATOM 1603 N N . LEU A 1 201 ? 2.024 -22.518 -9.435 1.00 88.31 201 LEU A N 1
ATOM 1604 C CA . LEU A 1 201 ? 2.475 -22.026 -10.737 1.00 88.31 201 LEU A CA 1
ATOM 1605 C C . LEU A 1 201 ? 3.498 -22.945 -11.419 1.00 88.31 201 LEU A C 1
ATOM 1607 O O . LEU A 1 201 ? 3.899 -22.655 -12.541 1.00 88.31 201 LEU A O 1
ATOM 1611 N N . GLY A 1 202 ? 3.963 -24.010 -10.752 1.00 87.44 202 GLY A N 1
ATOM 1612 C CA . GLY A 1 202 ? 5.059 -24.852 -11.248 1.00 87.44 202 GLY A CA 1
ATOM 1613 C C . GLY A 1 202 ? 6.408 -24.122 -11.336 1.00 87.44 202 GLY A C 1
ATOM 1614 O O . GLY A 1 202 ? 7.305 -24.560 -12.048 1.00 87.44 202 GLY A O 1
ATOM 1615 N N . LYS A 1 203 ? 6.562 -22.995 -10.630 1.00 87.81 203 LYS A N 1
ATOM 1616 C CA . LYS A 1 203 ? 7.700 -22.064 -10.738 1.00 87.81 203 LYS A CA 1
ATOM 1617 C C . LYS A 1 203 ? 8.521 -22.019 -9.446 1.00 87.81 203 LYS A C 1
ATOM 1619 O O . LYS A 1 203 ? 9.023 -20.970 -9.064 1.00 87.81 203 LYS A O 1
ATOM 1624 N N . ASP A 1 204 ? 8.669 -23.139 -8.741 1.00 86.31 204 ASP A N 1
ATOM 1625 C CA . ASP A 1 204 ? 9.309 -23.165 -7.416 1.00 86.31 204 ASP A CA 1
ATOM 1626 C C . ASP A 1 204 ? 10.852 -23.211 -7.455 1.00 86.31 204 ASP A C 1
ATOM 1628 O O . ASP A 1 204 ? 11.483 -24.026 -6.786 1.00 86.31 204 ASP A O 1
ATOM 1632 N N . THR A 1 205 ? 11.483 -22.329 -8.239 1.00 89.12 205 THR A N 1
ATOM 1633 C CA . THR A 1 205 ? 12.953 -22.225 -8.344 1.00 89.12 205 THR A CA 1
ATOM 1634 C C . THR A 1 205 ? 13.491 -20.956 -7.678 1.00 89.12 205 THR A C 1
ATOM 1636 O O . THR A 1 205 ? 12.742 -20.015 -7.414 1.00 89.12 205 THR A O 1
ATOM 1639 N N . SER A 1 206 ? 14.803 -20.911 -7.402 1.00 85.75 206 SER A N 1
ATOM 1640 C CA . SER A 1 206 ? 15.461 -19.772 -6.731 1.00 85.75 206 SER A CA 1
ATOM 1641 C C . SER A 1 206 ? 15.185 -18.431 -7.432 1.00 85.75 206 SER A C 1
ATOM 1643 O O . SER A 1 206 ? 14.739 -17.474 -6.804 1.00 85.75 206 SER A O 1
ATOM 1645 N N . ARG A 1 207 ? 15.314 -18.391 -8.765 1.00 84.25 207 ARG A N 1
ATOM 1646 C CA . ARG A 1 207 ? 15.060 -17.185 -9.570 1.00 84.25 207 ARG A CA 1
ATOM 1647 C C . ARG A 1 207 ? 13.621 -16.675 -9.437 1.00 84.25 207 ARG A C 1
ATOM 1649 O O . ARG A 1 207 ? 13.395 -15.484 -9.251 1.00 84.25 207 ARG A O 1
ATOM 1656 N N . TRP A 1 208 ? 12.641 -17.575 -9.519 1.00 86.94 208 TRP A N 1
ATOM 1657 C CA . TRP A 1 208 ? 11.224 -17.222 -9.391 1.00 86.94 208 TRP A CA 1
ATOM 1658 C C . TRP A 1 208 ? 10.844 -16.846 -7.959 1.00 86.94 208 TRP A C 1
ATOM 1660 O O . TRP A 1 208 ? 9.959 -16.013 -7.775 1.00 86.94 208 TRP A O 1
ATOM 1670 N N . ARG A 1 209 ? 11.529 -17.396 -6.948 1.00 88.31 209 ARG A N 1
ATOM 1671 C CA . ARG A 1 209 ? 11.365 -16.986 -5.548 1.00 88.31 209 ARG A CA 1
ATOM 1672 C C . ARG A 1 209 ? 11.719 -15.515 -5.342 1.00 88.31 209 ARG A C 1
ATOM 1674 O O . ARG A 1 209 ? 10.937 -14.827 -4.688 1.00 88.31 209 ARG A O 1
ATOM 1681 N N . THR A 1 210 ? 12.820 -15.039 -5.926 1.00 86.88 210 THR A N 1
ATOM 1682 C CA . THR A 1 210 ? 13.232 -13.626 -5.852 1.00 86.88 210 THR A CA 1
ATOM 1683 C C . THR A 1 210 ? 12.224 -12.720 -6.554 1.00 86.88 210 THR A C 1
ATOM 1685 O O . THR A 1 210 ? 11.659 -11.831 -5.921 1.00 86.88 210 THR A O 1
ATOM 1688 N N . SER A 1 211 ? 11.882 -13.013 -7.817 1.00 87.00 211 SER A N 1
ATOM 1689 C CA . SER A 1 211 ? 10.899 -12.205 -8.554 1.00 87.00 211 SER A CA 1
ATOM 1690 C C . SER A 1 211 ? 9.512 -12.220 -7.890 1.00 87.00 211 SER A C 1
ATOM 1692 O O . SER A 1 211 ? 8.824 -11.205 -7.858 1.00 87.00 211 SER A O 1
ATOM 1694 N N . CYS A 1 212 ? 9.081 -13.353 -7.327 1.00 89.06 212 CYS A N 1
ATOM 1695 C CA . CYS A 1 212 ? 7.817 -13.438 -6.595 1.00 89.06 212 CYS A CA 1
ATOM 1696 C C . CYS A 1 212 ? 7.849 -12.624 -5.301 1.00 89.06 212 CYS A C 1
ATOM 1698 O O . CYS A 1 212 ? 6.833 -12.052 -4.918 1.00 89.06 212 CYS A O 1
ATOM 1700 N N . GLU A 1 213 ? 8.984 -12.569 -4.609 1.00 88.81 213 GLU A N 1
ATOM 1701 C CA . GLU A 1 213 ? 9.120 -11.759 -3.406 1.00 88.81 213 GLU A CA 1
ATOM 1702 C C . GLU A 1 213 ? 9.013 -10.263 -3.707 1.00 88.81 213 G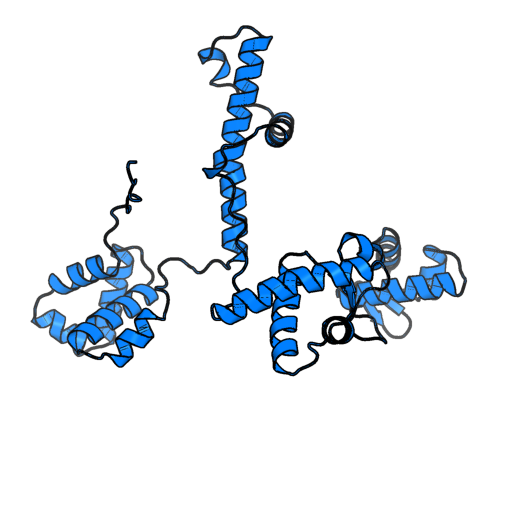LU A C 1
ATOM 1704 O O . GLU A 1 213 ? 8.287 -9.559 -3.006 1.00 88.81 213 GLU A O 1
ATOM 1709 N N . GLU A 1 214 ? 9.664 -9.790 -4.768 1.00 87.00 214 GLU A N 1
ATOM 1710 C CA . GLU A 1 214 ? 9.536 -8.407 -5.237 1.00 87.00 214 GLU A CA 1
ATOM 1711 C C . GLU A 1 214 ? 8.096 -8.072 -5.626 1.00 87.00 214 GLU A C 1
ATOM 1713 O O . GLU A 1 214 ? 7.555 -7.055 -5.193 1.00 87.00 214 GLU A O 1
ATOM 1718 N N . VAL A 1 215 ? 7.426 -8.972 -6.351 1.00 88.81 215 VAL A N 1
ATOM 1719 C CA . VAL A 1 215 ? 6.016 -8.799 -6.717 1.00 88.81 215 VAL A CA 1
ATOM 1720 C C . VAL A 1 215 ? 5.114 -8.766 -5.483 1.00 88.81 215 VAL A C 1
ATOM 1722 O O . VAL A 1 215 ? 4.225 -7.922 -5.400 1.00 88.81 215 VAL A O 1
ATOM 1725 N N . LEU A 1 216 ? 5.336 -9.633 -4.492 1.00 88.38 216 LEU A N 1
ATOM 1726 C CA . LEU A 1 216 ? 4.565 -9.614 -3.246 1.00 88.38 216 LEU A CA 1
ATOM 1727 C C . LEU A 1 216 ? 4.813 -8.324 -2.450 1.00 88.38 216 LEU A C 1
ATOM 1729 O O . LEU A 1 216 ? 3.854 -7.753 -1.933 1.00 88.38 216 LEU A O 1
ATOM 1733 N N . LYS A 1 217 ? 6.058 -7.827 -2.391 1.00 86.00 217 LYS A N 1
ATOM 1734 C CA . LYS A 1 217 ? 6.391 -6.518 -1.795 1.00 86.00 217 LYS A CA 1
ATOM 1735 C C . LYS A 1 217 ? 5.648 -5.388 -2.512 1.00 86.00 217 LYS A C 1
ATOM 1737 O O . LYS A 1 217 ? 4.977 -4.593 -1.858 1.00 86.00 217 LYS A O 1
ATOM 1742 N N . TYR A 1 218 ? 5.677 -5.378 -3.843 1.00 84.50 218 TYR A N 1
ATOM 1743 C CA . TYR A 1 218 ? 4.936 -4.428 -4.673 1.00 84.50 218 TYR A CA 1
ATOM 1744 C C . TYR A 1 218 ? 3.420 -4.492 -4.421 1.00 84.50 218 TYR A C 1
ATOM 1746 O O . TYR A 1 218 ? 2.762 -3.465 -4.248 1.00 84.50 218 TYR A O 1
ATOM 1754 N N . MET A 1 219 ? 2.834 -5.691 -4.378 1.00 85.12 219 MET A N 1
ATOM 1755 C CA . MET A 1 219 ? 1.393 -5.862 -4.174 1.00 85.12 219 MET A CA 1
ATOM 1756 C C . MET A 1 219 ? 0.955 -5.455 -2.760 1.00 85.12 219 MET A C 1
ATOM 1758 O O . MET A 1 219 ? -0.154 -4.940 -2.607 1.00 85.12 219 MET A O 1
ATOM 1762 N N . LEU A 1 220 ? 1.811 -5.647 -1.750 1.00 81.62 220 LEU A N 1
ATOM 1763 C CA . LEU A 1 220 ? 1.598 -5.146 -0.389 1.00 81.62 220 LEU A CA 1
ATOM 1764 C C . LEU A 1 220 ? 1.649 -3.614 -0.338 1.00 81.62 220 LEU A C 1
ATOM 1766 O O . LEU A 1 220 ? 0.731 -3.002 0.202 1.00 81.62 220 LEU A O 1
ATOM 1770 N N . ALA A 1 221 ? 2.671 -2.996 -0.941 1.00 73.06 221 ALA A N 1
ATOM 1771 C CA . ALA A 1 221 ? 2.823 -1.538 -0.978 1.00 73.06 221 ALA A CA 1
ATOM 1772 C C . ALA A 1 221 ? 1.616 -0.849 -1.641 1.00 73.06 221 ALA A C 1
ATOM 1774 O O . ALA A 1 221 ? 1.127 0.170 -1.164 1.00 73.06 221 ALA A O 1
ATOM 1775 N N . ASN A 1 222 ? 1.059 -1.468 -2.686 1.00 77.56 222 ASN A N 1
ATOM 1776 C CA . ASN A 1 222 ? -0.125 -0.972 -3.391 1.00 77.56 222 ASN A CA 1
ATOM 1777 C C . ASN A 1 222 ? -1.464 -1.409 -2.769 1.00 77.56 222 ASN A C 1
ATOM 1779 O O . ASN A 1 222 ? -2.506 -1.270 -3.411 1.00 77.56 222 ASN A O 1
ATOM 1783 N N . ARG A 1 223 ? -1.459 -1.983 -1.556 1.00 76.94 223 ARG A N 1
ATOM 1784 C CA . ARG A 1 223 ? -2.654 -2.470 -0.834 1.00 76.94 223 ARG A CA 1
ATOM 1785 C C . ARG A 1 223 ? -3.523 -3.452 -1.635 1.00 76.94 223 ARG A C 1
ATOM 1787 O O . ARG A 1 223 ? -4.714 -3.600 -1.368 1.00 76.94 223 ARG A O 1
ATOM 1794 N N . ARG A 1 224 ? -2.945 -4.146 -2.622 1.00 82.31 224 ARG A N 1
ATOM 1795 C CA . ARG A 1 224 ? -3.657 -5.153 -3.432 1.00 82.31 224 ARG A CA 1
ATOM 1796 C C . ARG A 1 224 ? -3.832 -6.463 -2.678 1.00 82.31 224 ARG A C 1
ATOM 1798 O O . ARG A 1 224 ? -4.779 -7.196 -2.944 1.00 82.31 224 ARG A O 1
ATOM 1805 N N . ILE A 1 225 ? -2.912 -6.751 -1.763 1.00 86.69 225 ILE A N 1
ATOM 1806 C CA . ILE A 1 225 ? -2.946 -7.898 -0.858 1.00 86.69 225 ILE A CA 1
ATOM 1807 C C . ILE A 1 225 ? -2.579 -7.446 0.554 1.00 86.69 225 ILE A C 1
ATOM 1809 O O . ILE A 1 225 ? -1.934 -6.415 0.736 1.00 86.69 225 ILE A O 1
ATOM 1813 N N . VAL A 1 226 ? -2.962 -8.246 1.543 1.00 84.56 226 VAL A N 1
ATOM 1814 C CA . VAL A 1 226 ? -2.608 -8.081 2.956 1.00 84.56 226 VAL A CA 1
ATOM 1815 C C . VAL A 1 226 ? -1.850 -9.324 3.408 1.00 84.56 226 VAL A C 1
ATOM 1817 O O . VAL A 1 226 ? -2.138 -10.428 2.942 1.00 84.56 226 VAL A O 1
ATOM 1820 N N . ARG A 1 227 ? -0.868 -9.149 4.296 1.00 84.94 227 ARG A N 1
ATOM 1821 C CA . ARG A 1 227 ? -0.107 -10.250 4.897 1.00 84.94 227 ARG A CA 1
ATOM 1822 C C . ARG A 1 227 ? -0.577 -10.524 6.324 1.00 84.94 227 ARG A C 1
ATOM 1824 O O . ARG A 1 227 ? -0.696 -9.596 7.116 1.00 84.94 227 ARG A O 1
ATOM 1831 N N . ASP A 1 228 ? -0.763 -11.795 6.649 1.00 81.12 228 ASP A N 1
ATOM 1832 C CA . ASP A 1 228 ? -0.913 -12.297 8.011 1.00 81.12 228 ASP A CA 1
ATOM 1833 C C . ASP A 1 228 ? 0.360 -13.029 8.434 1.00 81.12 228 ASP A C 1
ATOM 1835 O O . ASP A 1 228 ? 0.821 -13.963 7.765 1.00 81.12 228 ASP A O 1
ATOM 1839 N N . HIS A 1 229 ? 0.894 -12.640 9.586 1.00 71.12 229 HIS A N 1
ATOM 1840 C CA . HIS A 1 229 ? 1.999 -13.326 10.250 1.00 71.12 229 HIS A CA 1
ATOM 1841 C C . HIS A 1 229 ? 1.439 -14.404 11.182 1.00 71.12 229 HIS A C 1
ATOM 1843 O O . HIS A 1 229 ? 1.591 -14.348 12.402 1.00 71.12 229 HIS A O 1
ATOM 1849 N N . GLY A 1 230 ? 0.733 -15.374 10.600 1.00 59.34 230 GLY A N 1
ATOM 1850 C CA . GLY A 1 230 ? 0.100 -16.457 11.343 1.00 59.34 230 GLY A CA 1
ATOM 1851 C C . GLY A 1 230 ? 1.135 -17.315 12.080 1.00 59.34 230 GLY A C 1
ATOM 1852 O O . GLY A 1 230 ? 1.993 -17.945 11.463 1.00 59.34 230 GLY A O 1
ATOM 1853 N N . GLN A 1 231 ? 1.002 -17.402 13.405 1.00 52.03 231 GLN A N 1
ATOM 1854 C CA . GLN A 1 231 ? 1.979 -17.940 14.372 1.00 52.03 231 GLN A CA 1
ATOM 1855 C C . GLN A 1 231 ? 2.449 -19.403 14.174 1.00 52.03 231 GLN A C 1
ATOM 1857 O O . GLN A 1 231 ? 3.282 -19.871 14.943 1.00 52.03 231 GLN A O 1
ATOM 1862 N N . ARG A 1 232 ? 1.933 -20.174 13.200 1.00 54.56 232 ARG A N 1
ATOM 1863 C CA . ARG A 1 232 ? 2.277 -21.612 13.053 1.00 54.56 232 ARG A CA 1
ATOM 1864 C C . ARG A 1 232 ? 2.383 -22.169 11.629 1.00 54.56 232 ARG A C 1
ATOM 1866 O O . ARG A 1 232 ? 2.780 -23.318 11.482 1.00 54.56 232 ARG A O 1
ATOM 1873 N N . LYS A 1 233 ? 1.999 -21.431 10.578 1.00 60.81 233 LYS A N 1
ATOM 1874 C CA . LYS A 1 233 ? 1.894 -21.983 9.202 1.00 60.81 233 LYS A CA 1
ATOM 1875 C C . LYS A 1 233 ? 2.563 -21.121 8.121 1.00 60.81 233 LYS A C 1
ATOM 1877 O O . LYS A 1 233 ? 2.255 -21.286 6.943 1.00 60.81 233 LYS A O 1
ATOM 1882 N N . GLY A 1 234 ? 3.475 -20.234 8.520 1.00 71.00 234 GLY A N 1
ATOM 1883 C CA . GLY A 1 234 ? 4.141 -19.288 7.624 1.00 71.00 234 GLY A CA 1
ATOM 1884 C C . GLY A 1 234 ? 3.267 -18.087 7.252 1.00 71.00 234 GLY A C 1
ATOM 1885 O O . GLY A 1 234 ? 2.072 -18.053 7.549 1.00 71.00 234 GLY A O 1
ATOM 1886 N N . ILE A 1 235 ? 3.887 -17.095 6.606 1.00 83.62 235 ILE A N 1
ATOM 1887 C CA . ILE A 1 235 ? 3.230 -15.849 6.189 1.00 83.62 235 ILE A CA 1
ATOM 1888 C C . ILE A 1 235 ? 2.178 -16.163 5.124 1.00 83.62 235 ILE A C 1
ATOM 1890 O O . ILE A 1 235 ? 2.491 -16.774 4.095 1.00 83.62 235 ILE A O 1
ATOM 1894 N N . ARG A 1 236 ? 0.942 -15.724 5.367 1.00 87.75 236 ARG A N 1
ATOM 1895 C CA . ARG A 1 236 ? -0.190 -15.900 4.452 1.00 87.75 236 ARG A CA 1
ATOM 1896 C C . ARG A 1 236 ? -0.596 -14.579 3.832 1.00 87.75 236 ARG A C 1
ATOM 1898 O O . ARG A 1 236 ? -0.599 -13.550 4.497 1.00 87.75 236 ARG A O 1
ATOM 1905 N N . TYR A 1 237 ? -0.961 -14.628 2.562 1.00 88.75 237 TYR A N 1
ATOM 1906 C CA . TYR A 1 237 ? -1.422 -13.489 1.787 1.00 88.75 237 TYR A CA 1
ATOM 1907 C C . TYR A 1 237 ? -2.910 -13.638 1.484 1.00 88.75 237 TYR A C 1
ATOM 1909 O O . TYR A 1 237 ? -3.372 -14.721 1.116 1.00 88.75 237 TYR A O 1
ATOM 1917 N N . TYR A 1 238 ? -3.639 -12.536 1.626 1.00 88.00 238 TYR A N 1
ATOM 1918 C CA . TYR A 1 238 ? -5.082 -12.439 1.415 1.00 88.00 238 TYR A CA 1
ATOM 1919 C C . TYR A 1 238 ? -5.393 -11.238 0.530 1.00 88.00 238 TYR A C 1
ATOM 1921 O O . TYR A 1 238 ? -4.645 -10.258 0.516 1.00 88.00 238 TYR A O 1
ATOM 1929 N N . LEU A 1 239 ? -6.529 -11.271 -0.165 1.00 86.62 239 LEU A N 1
ATOM 1930 C CA . LEU A 1 239 ? -7.123 -10.030 -0.656 1.00 86.62 239 LEU A CA 1
ATOM 1931 C C . LEU A 1 239 ? -7.698 -9.246 0.533 1.00 86.62 239 LEU A C 1
ATOM 1933 O O . LEU A 1 239 ? -8.222 -9.876 1.454 1.00 86.62 239 LEU A O 1
ATOM 1937 N N . PRO A 1 240 ? -7.679 -7.900 0.506 1.00 82.19 240 PRO A N 1
ATOM 1938 C CA . PRO A 1 240 ? -8.236 -7.078 1.583 1.00 82.19 240 PRO A CA 1
ATOM 1939 C C . PRO A 1 240 ? -9.682 -7.439 1.951 1.00 82.19 240 PRO A C 1
ATOM 1941 O O . PRO A 1 240 ? -10.044 -7.408 3.122 1.00 82.19 240 PRO A O 1
ATOM 1944 N N . ILE A 1 241 ? -10.485 -7.846 0.962 1.00 81.38 241 ILE A N 1
ATOM 1945 C CA . ILE A 1 241 ? -11.888 -8.252 1.138 1.00 81.38 241 ILE A CA 1
ATOM 1946 C C . ILE A 1 241 ? -12.009 -9.502 2.026 1.00 81.38 241 ILE A C 1
ATOM 1948 O O . ILE A 1 241 ? -12.932 -9.599 2.824 1.00 81.38 241 ILE A O 1
ATOM 1952 N N . TYR A 1 242 ? -11.061 -10.439 1.934 1.00 80.94 242 TYR A N 1
ATOM 1953 C CA . TYR A 1 242 ? -11.070 -11.692 2.703 1.00 80.94 242 TYR A CA 1
ATOM 1954 C C . TYR A 1 242 ? -10.209 -11.628 3.976 1.00 80.94 242 TYR A C 1
ATOM 1956 O O . TYR A 1 242 ? -10.104 -12.606 4.716 1.00 80.94 242 TYR A O 1
ATOM 1964 N N . ALA A 1 243 ? -9.588 -10.477 4.241 1.00 75.94 243 ALA A N 1
ATOM 1965 C CA . ALA A 1 243 ? -8.716 -10.227 5.382 1.00 75.94 243 ALA A CA 1
ATOM 1966 C C . ALA A 1 243 ? -9.475 -9.638 6.588 1.00 75.94 243 ALA A C 1
ATOM 1968 O O . ALA A 1 243 ? -8.906 -8.882 7.368 1.00 75.94 243 ALA A O 1
ATOM 1969 N N . GLU A 1 244 ? -10.760 -9.960 6.757 1.00 68.56 244 GLU A N 1
ATOM 1970 C CA . GLU A 1 244 ? -11.602 -9.390 7.822 1.00 68.56 244 GLU A CA 1
ATOM 1971 C C . GLU A 1 244 ? -11.059 -9.675 9.232 1.00 68.56 244 GLU A C 1
ATOM 1973 O O . GLU A 1 244 ? -11.113 -8.819 10.108 1.00 68.56 244 GLU A O 1
ATOM 1978 N N . HIS A 1 245 ? -10.435 -10.839 9.425 1.00 68.44 245 HIS A N 1
ATOM 1979 C CA . HIS A 1 245 ? -9.757 -11.228 10.666 1.00 68.44 245 HIS A CA 1
ATOM 1980 C C . HIS A 1 245 ? -8.485 -10.413 10.972 1.00 68.44 245 HIS A C 1
ATOM 1982 O O . HIS A 1 245 ? -7.983 -10.477 12.092 1.00 68.44 245 HIS A O 1
ATOM 1988 N N . LEU A 1 246 ? -7.950 -9.680 9.989 1.00 66.00 246 LEU A N 1
ATOM 1989 C CA . LEU A 1 246 ? -6.816 -8.765 10.154 1.00 66.00 246 LEU A CA 1
ATOM 1990 C C . LEU A 1 246 ? -7.259 -7.318 10.375 1.00 66.00 246 LEU A C 1
ATOM 1992 O O . LEU A 1 246 ? -6.418 -6.484 10.700 1.00 66.00 246 LEU A O 1
ATOM 1996 N N . ARG A 1 247 ? -8.542 -6.997 10.169 1.00 64.06 247 ARG A N 1
ATOM 1997 C CA . ARG A 1 247 ? -9.058 -5.657 10.448 1.00 64.06 247 ARG A CA 1
ATOM 1998 C C . ARG A 1 247 ? -9.259 -5.507 11.950 1.00 64.06 247 ARG A C 1
ATOM 2000 O O . ARG A 1 247 ? -9.631 -6.458 12.640 1.00 64.06 247 ARG A O 1
ATOM 2007 N N . GLU A 1 248 ? -9.019 -4.299 12.446 1.00 62.09 248 GLU A N 1
ATOM 2008 C CA . GLU A 1 248 ? -9.449 -3.917 13.782 1.00 62.09 248 GLU A CA 1
ATOM 2009 C C . GLU A 1 248 ? -10.967 -4.117 13.871 1.00 62.09 248 GLU A C 1
ATOM 2011 O O . GLU A 1 248 ? -11.737 -3.482 13.152 1.00 62.09 248 GLU A O 1
ATOM 2016 N N . GLN A 1 249 ? -11.393 -5.073 14.691 1.00 68.94 249 GLN A N 1
ATOM 2017 C CA . GLN A 1 249 ? -12.803 -5.253 15.006 1.00 68.94 249 GLN A CA 1
ATOM 2018 C C . GLN A 1 249 ? -13.128 -4.414 16.238 1.00 68.94 249 GLN A C 1
ATOM 2020 O O . GLN A 1 249 ? -12.271 -4.223 17.098 1.00 68.94 249 GLN A O 1
ATOM 2025 N N . GLU A 1 250 ? -14.387 -4.008 16.392 1.00 74.25 250 GLU A N 1
ATOM 2026 C CA . GLU A 1 250 ? -14.888 -3.353 17.612 1.00 74.25 250 GLU A CA 1
ATOM 2027 C C . GLU A 1 250 ? -14.512 -4.135 18.886 1.00 74.25 250 GLU A C 1
ATOM 2029 O O . GLU A 1 250 ? -14.241 -3.570 19.941 1.00 74.25 250 GLU A O 1
ATOM 2034 N N . PHE A 1 251 ? -14.362 -5.453 18.757 1.00 82.25 251 PHE A N 1
ATOM 2035 C CA . PHE A 1 251 ? -13.839 -6.317 19.806 1.00 82.25 251 PHE A CA 1
ATOM 2036 C C . PHE A 1 251 ? -12.390 -6.005 20.230 1.00 82.25 251 PHE A C 1
ATOM 2038 O O . PHE A 1 251 ? -12.081 -6.055 21.417 1.00 82.25 251 PHE A O 1
ATOM 2045 N N . HIS A 1 252 ? -11.486 -5.698 19.294 1.00 85.38 252 HIS A N 1
ATOM 2046 C CA . HIS A 1 252 ? -10.108 -5.303 19.617 1.00 85.38 252 HIS A CA 1
ATOM 2047 C C . HIS A 1 252 ? -10.097 -3.987 20.393 1.00 85.38 252 HIS A C 1
ATOM 2049 O O . HIS A 1 252 ? -9.403 -3.887 21.405 1.00 85.38 252 HIS A O 1
ATOM 2055 N N . ARG A 1 253 ? -10.951 -3.040 19.990 1.00 85.38 253 ARG A N 1
ATOM 2056 C CA . ARG A 1 253 ? -11.164 -1.783 20.705 1.00 85.38 253 ARG A CA 1
ATOM 2057 C C . ARG A 1 253 ? -11.688 -2.012 22.123 1.00 85.38 253 ARG A C 1
ATOM 2059 O O . ARG A 1 253 ? -11.114 -1.480 23.061 1.00 85.38 253 ARG A O 1
ATOM 2066 N N . GLN A 1 254 ? -12.689 -2.872 22.312 1.00 87.19 254 GLN A N 1
ATOM 2067 C CA . GLN A 1 254 ? -13.194 -3.226 23.649 1.00 87.19 254 GLN A CA 1
ATOM 2068 C C . GLN A 1 254 ? -12.120 -3.881 24.533 1.00 87.19 254 GLN A C 1
ATOM 2070 O O . GLN A 1 254 ? -12.026 -3.594 25.729 1.00 87.19 254 GLN A O 1
ATOM 2075 N N . VAL A 1 255 ? -11.286 -4.757 23.959 1.00 88.94 255 VAL A N 1
ATOM 2076 C CA . VAL A 1 255 ? -10.148 -5.363 24.671 1.00 88.94 255 VAL A CA 1
ATOM 2077 C C . VAL A 1 255 ? -9.139 -4.292 25.080 1.00 88.94 255 VAL A C 1
ATOM 2079 O O . VAL A 1 255 ? -8.715 -4.284 26.236 1.00 88.94 255 VAL A O 1
ATOM 2082 N N . PHE A 1 256 ? -8.801 -3.370 24.181 1.00 89.75 256 PHE A N 1
ATOM 2083 C CA . PHE A 1 256 ? -7.889 -2.263 24.455 1.00 89.75 256 PHE A CA 1
ATOM 2084 C C . PHE A 1 256 ? -8.444 -1.299 25.518 1.00 89.75 256 PHE A C 1
ATOM 2086 O O . PHE A 1 256 ? -7.777 -1.023 26.511 1.00 89.75 256 PHE A O 1
ATOM 2093 N N . GLU A 1 257 ? -9.703 -0.876 25.397 1.00 89.56 257 GLU A N 1
ATOM 2094 C CA . GLU A 1 257 ? -10.375 0.002 26.364 1.00 89.56 257 GLU A CA 1
ATOM 2095 C C . GLU A 1 257 ? -10.463 -0.631 27.761 1.00 89.56 257 GLU A C 1
ATOM 2097 O O . GLU A 1 257 ? -10.329 0.065 28.770 1.00 89.56 257 GLU A O 1
ATOM 2102 N N . SER A 1 258 ? -10.596 -1.961 27.852 1.00 89.69 258 SER A N 1
ATOM 2103 C CA . SER A 1 258 ? -10.592 -2.658 29.145 1.00 89.69 258 SER A CA 1
ATOM 2104 C C . SER A 1 258 ? -9.280 -2.474 29.926 1.00 89.69 258 SER A C 1
ATOM 2106 O O . SER A 1 258 ? -9.292 -2.488 31.162 1.00 89.69 258 SER A O 1
ATOM 2108 N N . LEU A 1 259 ? -8.165 -2.246 29.222 1.00 90.56 259 LEU A N 1
ATOM 2109 C CA . LEU A 1 259 ? -6.832 -2.026 29.790 1.00 90.56 259 LEU A CA 1
ATOM 2110 C C . LEU A 1 259 ? -6.591 -0.575 30.228 1.00 90.56 259 LEU A C 1
ATOM 2112 O O . LEU A 1 259 ? -5.647 -0.322 30.974 1.00 90.56 259 LEU A O 1
ATOM 2116 N N . ARG A 1 260 ? -7.478 0.365 29.872 1.00 88.56 260 ARG A N 1
ATOM 2117 C CA . ARG A 1 260 ? -7.380 1.782 30.274 1.00 88.56 260 ARG A CA 1
ATOM 2118 C C . ARG A 1 260 ? -7.422 1.983 31.791 1.00 88.56 260 ARG A C 1
ATOM 2120 O O . ARG A 1 260 ? -6.931 2.975 32.311 1.00 88.56 260 ARG A O 1
ATOM 2127 N N . THR A 1 261 ? -8.033 1.039 32.504 1.00 85.25 261 THR A N 1
ATOM 2128 C CA . THR A 1 261 ? -8.164 1.065 33.973 1.00 85.25 261 THR A CA 1
ATOM 2129 C C . THR A 1 261 ? -6.960 0.464 34.707 1.00 85.25 261 THR A C 1
ATOM 2131 O O . THR A 1 261 ? -6.974 0.394 35.933 1.00 85.25 261 THR A O 1
ATOM 2134 N N . GLY A 1 262 ? -5.932 0.024 33.976 1.00 88.56 262 GLY A N 1
ATOM 2135 C CA . GLY A 1 262 ? -4.707 -0.559 34.515 1.00 88.56 262 GLY A CA 1
ATOM 2136 C C . GLY A 1 262 ? -4.485 -2.017 34.092 1.00 88.56 262 GLY A C 1
ATOM 2137 O O . GLY A 1 262 ? -5.278 -2.580 33.331 1.00 88.56 262 GLY A O 1
ATOM 2138 N N . PRO A 1 263 ? -3.409 -2.659 34.585 1.00 91.94 263 PRO A N 1
ATOM 2139 C CA . PRO A 1 263 ? -2.987 -3.972 34.108 1.00 91.94 263 PRO A CA 1
ATOM 2140 C C . PRO A 1 263 ? -4.000 -5.076 34.440 1.00 91.94 263 PRO A C 1
ATOM 2142 O O . PRO A 1 263 ? -4.291 -5.336 35.614 1.00 91.94 263 PRO A O 1
ATOM 2145 N N . ARG A 1 264 ? -4.503 -5.795 33.427 1.00 92.62 264 ARG A N 1
ATOM 2146 C CA . ARG A 1 264 ? -5.510 -6.861 33.608 1.00 92.62 264 ARG A CA 1
ATOM 2147 C C . ARG A 1 264 ? -5.027 -8.223 33.135 1.00 92.62 264 ARG A C 1
ATOM 2149 O O . ARG A 1 264 ? -4.253 -8.348 32.192 1.00 92.62 264 ARG A O 1
ATOM 2156 N N . THR A 1 265 ? -5.526 -9.274 33.784 1.00 92.81 265 THR A N 1
ATOM 2157 C CA . THR A 1 265 ? -5.323 -10.656 33.332 1.00 92.81 265 THR A CA 1
ATOM 2158 C C . THR A 1 265 ? -6.276 -10.988 32.187 1.00 92.81 265 THR A C 1
ATOM 2160 O O . THR A 1 265 ? -7.384 -10.457 32.106 1.00 92.81 265 THR A O 1
ATOM 2163 N N . ARG A 1 266 ? -5.903 -11.957 31.344 1.00 89.94 266 ARG A N 1
ATOM 2164 C CA . ARG A 1 266 ? -6.751 -12.457 30.248 1.00 89.94 266 ARG A CA 1
ATOM 2165 C C . ARG A 1 266 ? -8.148 -12.840 30.734 1.00 89.94 266 ARG A C 1
ATOM 2167 O O . ARG A 1 266 ? -9.129 -12.571 30.056 1.00 89.94 266 ARG A O 1
ATOM 2174 N N . THR A 1 267 ? -8.247 -13.475 31.899 1.00 90.56 267 THR A N 1
ATOM 2175 C CA . THR A 1 267 ? -9.522 -13.906 32.486 1.00 90.56 267 THR A CA 1
ATOM 2176 C C . THR A 1 267 ? -10.398 -12.716 32.874 1.00 90.56 267 THR A C 1
ATOM 2178 O O . THR A 1 267 ? -11.604 -12.756 32.649 1.00 90.56 267 THR A O 1
ATOM 2181 N N . ALA A 1 268 ? -9.803 -11.647 33.413 1.00 88.56 268 ALA A N 1
ATOM 2182 C CA . ALA A 1 268 ? -10.521 -10.415 33.728 1.00 88.56 268 ALA A CA 1
ATOM 2183 C C . ALA A 1 268 ? -11.021 -9.716 32.454 1.00 88.56 268 ALA A C 1
ATOM 2185 O O . ALA A 1 268 ? -12.175 -9.311 32.400 1.00 88.56 268 ALA A O 1
ATOM 2186 N N . ILE A 1 269 ? -10.189 -9.657 31.409 1.00 90.25 269 ILE A N 1
ATOM 2187 C CA . ILE A 1 269 ? -10.556 -9.082 30.105 1.00 90.25 269 ILE A CA 1
ATOM 2188 C C . ILE A 1 269 ? -11.693 -9.879 29.463 1.00 90.25 269 ILE A C 1
ATOM 2190 O O . ILE A 1 269 ? -12.667 -9.289 29.007 1.00 90.25 269 ILE A O 1
ATOM 2194 N N . VAL A 1 270 ? -11.619 -11.216 29.475 1.00 91.50 270 VAL A N 1
ATOM 2195 C CA . VAL A 1 270 ? -12.694 -12.082 28.964 1.00 91.50 270 VAL A CA 1
ATOM 2196 C C . VAL A 1 270 ? -14.005 -11.777 29.674 1.00 91.50 270 VAL A C 1
ATOM 2198 O O . VAL A 1 270 ? -14.980 -11.507 28.992 1.00 91.50 270 VAL A O 1
ATOM 2201 N N . LYS A 1 271 ? -14.022 -11.724 31.013 1.00 88.44 271 LYS A N 1
ATOM 2202 C CA . LYS A 1 271 ? -15.242 -11.423 31.783 1.00 88.44 271 LYS A CA 1
ATOM 2203 C C . LYS A 1 271 ? -15.865 -10.066 31.443 1.00 88.44 271 LYS A C 1
ATOM 2205 O O . LYS A 1 271 ? -17.073 -9.924 31.568 1.00 88.44 271 LYS A O 1
ATOM 2210 N N . THR A 1 272 ? -15.058 -9.079 31.054 1.00 84.88 272 THR A N 1
ATOM 2211 C CA . THR A 1 272 ? -15.542 -7.737 30.694 1.00 84.88 272 THR A CA 1
ATOM 2212 C C . THR A 1 272 ? -15.983 -7.639 29.230 1.00 84.88 272 THR A C 1
ATOM 2214 O O . THR A 1 272 ? -16.878 -6.862 28.928 1.00 84.88 272 THR A O 1
ATOM 2217 N N . THR A 1 273 ? -15.375 -8.408 28.322 1.00 83.94 273 THR A N 1
ATOM 2218 C CA . THR A 1 273 ? -15.531 -8.217 26.864 1.00 83.94 273 THR A CA 1
ATOM 2219 C C . THR A 1 273 ? -16.341 -9.304 26.158 1.00 83.94 273 THR A C 1
ATOM 2221 O O . THR A 1 273 ? -16.909 -9.045 25.102 1.00 83.94 273 THR A O 1
ATOM 2224 N N . CYS A 1 274 ? -16.385 -10.540 26.668 1.00 84.88 274 CYS A N 1
ATOM 2225 C CA . CYS A 1 274 ? -17.091 -11.642 26.006 1.00 84.88 274 CYS A CA 1
ATOM 2226 C C . CYS A 1 274 ? -17.484 -12.792 26.954 1.00 84.88 274 CYS A C 1
ATOM 2228 O O . CYS A 1 274 ? -17.354 -12.724 28.173 1.00 84.88 274 CYS A O 1
ATOM 2230 N N . TYR A 1 275 ? -17.998 -13.886 26.384 1.00 79.62 275 TYR A N 1
ATOM 2231 C CA . TYR A 1 275 ? -18.406 -15.069 27.139 1.00 79.62 275 TYR A CA 1
ATOM 2232 C C . TYR A 1 275 ? -17.199 -15.836 27.706 1.00 79.62 275 TYR A C 1
ATOM 2234 O O . TYR A 1 275 ? -16.234 -16.130 26.994 1.00 79.62 275 TYR A O 1
ATOM 2242 N N . SER A 1 276 ? -17.289 -16.236 28.978 1.00 83.00 276 SER A N 1
ATOM 2243 C CA . SER A 1 276 ? -16.257 -16.999 29.696 1.00 83.00 276 SER A CA 1
ATOM 2244 C C . SER A 1 276 ? -16.233 -18.477 29.278 1.00 83.00 276 SER A C 1
ATOM 2246 O O . SER A 1 276 ? -16.610 -19.363 30.041 1.00 83.00 276 SER A O 1
ATOM 2248 N N . ASN A 1 277 ? -15.799 -18.752 28.047 1.00 86.50 277 ASN A N 1
ATOM 2249 C CA . ASN A 1 277 ? -15.623 -20.098 27.499 1.00 86.50 277 ASN A CA 1
ATOM 2250 C C . ASN A 1 277 ? -14.277 -20.222 26.742 1.00 86.50 277 ASN A C 1
ATOM 2252 O O . ASN A 1 277 ? -13.632 -19.205 26.458 1.00 86.50 277 ASN A O 1
ATOM 2256 N N . PRO A 1 278 ? -13.821 -21.440 26.378 1.00 85.12 278 PRO A N 1
ATOM 2257 C CA . PRO A 1 278 ? -12.541 -21.626 25.683 1.00 85.12 278 PRO A CA 1
ATOM 2258 C C . PRO A 1 278 ? -12.411 -20.821 24.379 1.00 85.12 278 PRO A C 1
ATOM 2260 O O . PRO A 1 278 ? -11.322 -20.347 24.054 1.00 85.12 278 PRO A O 1
ATOM 2263 N N . LYS A 1 279 ? -13.521 -20.609 23.656 1.00 78.75 279 LYS A N 1
ATOM 2264 C CA . LYS A 1 279 ? -13.551 -19.803 22.425 1.00 78.75 279 LYS A CA 1
ATOM 2265 C C . LYS A 1 279 ? -13.327 -18.313 22.714 1.00 78.75 279 LYS A C 1
ATOM 2267 O O . LYS A 1 279 ? -12.531 -17.684 22.022 1.00 78.75 279 LYS A O 1
ATOM 2272 N N . GLY A 1 280 ? -13.952 -17.763 23.755 1.00 82.88 280 GLY A N 1
ATOM 2273 C CA . GLY A 1 280 ? -13.759 -16.384 24.212 1.00 82.88 280 GLY A CA 1
ATOM 2274 C C . GLY A 1 280 ? -12.327 -16.137 24.680 1.00 82.88 280 GLY A C 1
ATOM 2275 O O . GLY A 1 280 ? -11.691 -15.172 24.260 1.00 82.88 280 GLY A O 1
ATOM 2276 N N . HIS A 1 281 ? -11.753 -17.077 25.437 1.00 87.69 281 HIS A N 1
ATOM 2277 C CA . HIS A 1 281 ? -10.341 -17.023 25.825 1.00 87.69 281 HIS A CA 1
ATOM 2278 C C . HIS A 1 281 ? -9.384 -17.037 24.626 1.00 87.69 281 HIS A C 1
ATOM 2280 O O . HIS A 1 281 ? -8.388 -16.310 24.638 1.00 87.69 281 HIS A O 1
ATOM 2286 N N . ALA A 1 282 ? -9.666 -17.843 23.597 1.00 83.25 282 ALA A N 1
ATOM 2287 C CA . ALA A 1 282 ? -8.883 -17.855 22.363 1.00 83.25 282 ALA A CA 1
ATOM 2288 C C . ALA A 1 282 ? -9.017 -16.533 21.589 1.00 83.25 282 ALA A C 1
ATOM 2290 O O . ALA A 1 282 ? -8.013 -16.008 21.109 1.00 83.25 282 ALA A O 1
ATOM 2291 N N . LYS A 1 283 ? -10.228 -15.963 21.535 1.00 83.00 283 LYS A N 1
ATOM 2292 C CA . LYS A 1 283 ? -10.507 -14.683 20.871 1.00 83.00 283 LYS A CA 1
ATOM 2293 C C . LYS A 1 283 ? -9.761 -13.523 21.536 1.00 83.00 283 LYS A C 1
ATOM 2295 O O . LYS A 1 283 ? -9.041 -12.801 20.854 1.00 83.00 283 LYS A O 1
ATOM 2300 N N . VAL A 1 284 ? -9.837 -13.401 22.866 1.00 88.81 284 VAL A N 1
ATOM 2301 C CA . VAL A 1 284 ? -9.076 -12.387 23.624 1.00 88.81 284 VAL A CA 1
ATOM 2302 C C . VAL A 1 284 ? -7.572 -12.592 23.462 1.00 88.81 284 VAL A C 1
ATOM 2304 O O . VAL A 1 284 ? -6.846 -11.626 23.268 1.00 88.81 284 VAL A O 1
ATOM 2307 N N . LYS A 1 285 ? -7.083 -13.840 23.477 1.00 88.94 285 LYS A N 1
ATOM 2308 C CA . LYS A 1 285 ? -5.656 -14.119 23.245 1.00 88.94 285 LYS A CA 1
ATOM 2309 C C . LYS A 1 285 ? -5.196 -13.639 21.863 1.00 88.94 285 LYS A C 1
ATOM 2311 O O . LYS A 1 285 ? -4.109 -13.085 21.756 1.00 88.94 285 LYS A O 1
ATOM 2316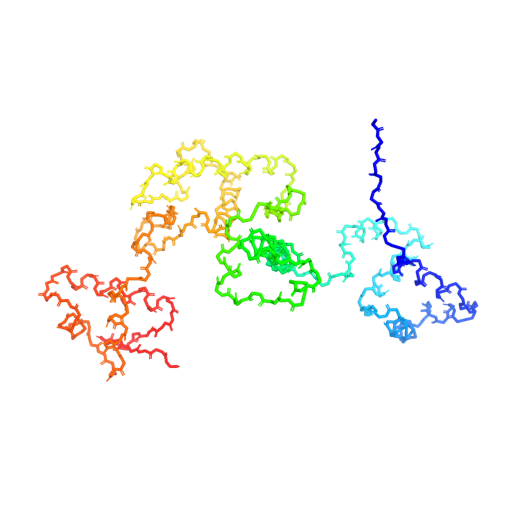 N N . SER A 1 286 ? -6.008 -13.857 20.829 1.00 83.25 286 SER A N 1
ATOM 2317 C CA . SER A 1 286 ? -5.714 -13.389 19.471 1.00 83.25 286 SER A CA 1
ATOM 2318 C C . SER A 1 286 ? -5.689 -11.862 19.391 1.00 83.25 286 SER A C 1
ATOM 2320 O O . SER A 1 286 ? -4.776 -11.307 18.791 1.00 83.25 286 SER A O 1
ATOM 2322 N N . ALA A 1 287 ? -6.655 -11.194 20.030 1.00 86.44 287 ALA A N 1
ATOM 2323 C CA . ALA A 1 287 ? -6.724 -9.736 20.084 1.00 86.44 287 ALA A CA 1
ATOM 2324 C C . ALA A 1 287 ? -5.513 -9.131 20.815 1.00 86.44 287 ALA A C 1
ATOM 2326 O O . ALA A 1 287 ? -4.872 -8.228 20.292 1.00 86.44 287 ALA A O 1
ATOM 2327 N N . LEU A 1 288 ? -5.146 -9.677 21.980 1.00 88.81 288 LEU A N 1
ATOM 2328 C CA . LEU A 1 288 ? -3.971 -9.233 22.737 1.00 88.81 288 LEU A CA 1
ATOM 2329 C C . LEU A 1 288 ? -2.676 -9.418 21.938 1.00 88.81 288 LEU A C 1
ATOM 2331 O O . LEU A 1 288 ? -1.854 -8.514 21.908 1.00 88.81 288 LEU A O 1
ATOM 2335 N N . ALA A 1 289 ? -2.514 -10.546 21.239 1.00 85.88 289 ALA A N 1
ATOM 2336 C CA . ALA A 1 289 ? -1.339 -10.780 20.397 1.00 85.88 289 ALA A CA 1
ATOM 2337 C C . ALA A 1 289 ? -1.240 -9.786 19.225 1.00 85.88 289 ALA A C 1
ATOM 2339 O O . ALA A 1 289 ? -0.138 -9.428 18.813 1.00 85.88 289 ALA A O 1
ATOM 2340 N N . LEU A 1 290 ? -2.379 -9.348 18.679 1.00 82.56 290 LEU A N 1
ATOM 2341 C CA . LEU A 1 290 ? -2.420 -8.337 17.624 1.00 82.56 290 LEU A CA 1
ATOM 2342 C C . LEU A 1 290 ? -2.042 -6.954 18.173 1.00 82.56 290 LEU A C 1
ATOM 2344 O O . LEU A 1 290 ? -1.150 -6.323 17.614 1.00 82.56 290 LEU A O 1
ATOM 2348 N N . LEU A 1 291 ? -2.645 -6.536 19.290 1.00 86.44 291 LEU A N 1
ATOM 2349 C CA . LEU A 1 291 ? -2.364 -5.250 19.941 1.00 86.44 291 LEU A CA 1
ATOM 2350 C C . LEU A 1 291 ? -0.908 -5.149 20.432 1.00 86.44 291 LEU A C 1
ATOM 2352 O O . LEU A 1 291 ? -0.287 -4.096 20.324 1.00 86.44 291 LEU A O 1
ATOM 2356 N N . GLU A 1 292 ? -0.348 -6.247 20.950 1.00 87.75 292 GLU A N 1
ATOM 2357 C CA . GLU A 1 292 ? 1.050 -6.321 21.400 1.00 87.75 292 GLU A CA 1
ATOM 2358 C C . GLU A 1 292 ? 2.016 -6.221 20.212 1.00 87.75 292 GLU A C 1
ATOM 2360 O O . GLU A 1 292 ? 3.009 -5.501 20.272 1.00 87.75 292 GLU A O 1
ATOM 2365 N N . ARG A 1 293 ? 1.692 -6.871 19.085 1.00 79.75 293 ARG A N 1
ATOM 2366 C CA . ARG A 1 293 ? 2.469 -6.761 17.839 1.00 79.75 293 ARG A CA 1
ATOM 2367 C C . ARG A 1 293 ? 2.473 -5.339 17.275 1.00 79.75 293 ARG A C 1
ATOM 2369 O O . ARG A 1 293 ? 3.453 -4.943 16.653 1.00 79.75 293 ARG A O 1
ATOM 2376 N N . GLU A 1 294 ? 1.381 -4.603 17.448 1.00 81.00 294 GLU A N 1
ATOM 2377 C CA . GLU A 1 294 ? 1.261 -3.202 17.027 1.00 81.00 294 GLU A CA 1
ATOM 2378 C C . GLU A 1 294 ? 1.914 -2.223 18.014 1.00 81.00 294 GLU A C 1
ATOM 2380 O O . GLU A 1 294 ? 1.958 -1.028 17.743 1.00 81.00 294 GLU A O 1
ATOM 2385 N N . GLY A 1 295 ? 2.460 -2.715 19.132 1.00 84.44 295 GLY A N 1
ATOM 2386 C CA . GLY A 1 295 ? 3.132 -1.889 20.135 1.00 84.44 295 GLY A CA 1
ATOM 2387 C C . GLY A 1 295 ? 2.179 -1.080 21.017 1.00 84.44 295 GLY A C 1
ATOM 2388 O O . GLY A 1 295 ? 2.629 -0.199 21.738 1.00 84.44 295 GLY A O 1
ATOM 2389 N N . LEU A 1 296 ? 0.876 -1.377 20.984 1.00 86.75 296 LEU A N 1
ATOM 2390 C CA . LEU A 1 296 ? -0.147 -0.655 21.750 1.00 86.75 296 LEU A CA 1
ATOM 2391 C C . LEU A 1 296 ? -0.234 -1.137 23.206 1.00 86.75 296 LEU A C 1
ATOM 2393 O O . LEU A 1 296 ? -0.640 -0.394 24.100 1.00 86.75 296 LEU A O 1
ATOM 2397 N N . ILE A 1 297 ? 0.119 -2.401 23.449 1.00 92.19 297 ILE A N 1
ATOM 2398 C CA . ILE A 1 297 ? 0.101 -3.024 24.777 1.00 92.19 297 ILE A CA 1
ATOM 2399 C C . ILE A 1 297 ? 1.377 -3.835 25.005 1.00 92.19 297 ILE A C 1
ATOM 2401 O O . ILE A 1 297 ? 1.998 -4.302 24.053 1.00 92.19 297 ILE A O 1
ATOM 2405 N N . ARG A 1 298 ? 1.739 -4.056 26.269 1.00 91.75 298 ARG A N 1
ATOM 2406 C CA . ARG A 1 298 ? 2.841 -4.942 26.668 1.00 91.75 298 ARG A CA 1
ATOM 2407 C C . ARG A 1 298 ? 2.397 -5.953 27.714 1.00 91.75 298 ARG A C 1
ATOM 2409 O O . ARG A 1 298 ? 1.501 -5.685 28.520 1.00 91.75 298 ARG A O 1
ATOM 2416 N N . SER A 1 299 ? 3.028 -7.121 27.709 1.00 91.38 299 SER A N 1
ATOM 2417 C CA . SER A 1 299 ? 2.826 -8.137 28.738 1.00 91.38 299 SER A CA 1
ATOM 2418 C C . SER A 1 299 ? 3.696 -7.874 29.973 1.00 91.38 299 SER A C 1
ATOM 2420 O O . SER A 1 299 ? 4.893 -7.616 29.885 1.00 91.38 299 SER A O 1
ATOM 2422 N N . ILE A 1 300 ? 3.078 -7.962 31.153 1.00 90.25 300 ILE A N 1
ATOM 2423 C CA . ILE A 1 300 ? 3.737 -7.947 32.464 1.00 90.25 300 ILE A CA 1
ATOM 2424 C C . ILE A 1 300 ? 3.337 -9.221 33.201 1.00 90.25 300 ILE A C 1
ATOM 2426 O O . ILE A 1 300 ? 2.271 -9.312 33.822 1.00 90.25 300 ILE A O 1
ATOM 2430 N N . GLY A 1 301 ? 4.190 -10.242 33.107 1.00 88.44 301 GLY A N 1
ATOM 2431 C CA . GLY A 1 301 ? 3.909 -11.569 33.651 1.00 88.44 301 GLY A CA 1
ATOM 2432 C C . GLY A 1 301 ? 2.617 -12.150 33.067 1.00 88.44 301 GLY A C 1
ATOM 2433 O O . GLY A 1 301 ? 2.531 -12.424 31.876 1.00 88.44 301 GLY A O 1
ATOM 2434 N N . ASN A 1 302 ? 1.591 -12.314 33.910 1.00 88.75 302 ASN A N 1
ATOM 2435 C CA . ASN A 1 302 ? 0.278 -12.854 33.519 1.00 88.75 302 ASN A CA 1
ATOM 2436 C C . ASN A 1 302 ? -0.772 -11.773 33.189 1.00 88.75 302 ASN A C 1
ATOM 2438 O O . ASN A 1 302 ? -1.971 -12.075 33.087 1.00 88.75 302 ASN A O 1
ATOM 2442 N N . LYS A 1 303 ? -0.348 -10.511 33.097 1.00 92.12 303 LYS A N 1
ATOM 2443 C CA . LYS A 1 303 ? -1.196 -9.347 32.834 1.00 92.12 303 LYS A CA 1
ATOM 2444 C C . LYS A 1 303 ? -0.739 -8.630 31.568 1.00 92.12 303 LYS A C 1
ATOM 2446 O O . LYS A 1 303 ? 0.392 -8.795 31.127 1.00 92.12 303 LYS A O 1
ATOM 2451 N N . TRP A 1 304 ? -1.630 -7.818 31.024 1.00 93.50 304 TRP A N 1
ATOM 2452 C CA . TRP A 1 304 ? -1.355 -6.900 29.926 1.00 93.50 304 TRP A CA 1
ATOM 2453 C C . TRP A 1 304 ? -1.661 -5.484 30.384 1.00 93.50 304 TRP A C 1
ATOM 2455 O O . TRP A 1 304 ? -2.592 -5.288 31.168 1.00 93.50 304 TRP A O 1
ATOM 2465 N N . GLU A 1 305 ? -0.895 -4.521 29.894 1.00 92.94 305 GLU A N 1
ATOM 2466 C CA . GLU A 1 305 ? -1.126 -3.095 30.107 1.00 92.94 305 GLU A CA 1
ATOM 2467 C C . GLU A 1 305 ? -0.873 -2.302 28.827 1.00 92.94 305 GLU A C 1
ATOM 2469 O O . GLU A 1 305 ? -0.212 -2.792 27.912 1.00 92.94 305 GLU A O 1
ATOM 2474 N N . MET A 1 306 ? -1.409 -1.085 28.765 1.00 90.56 306 MET A N 1
ATOM 2475 C CA . MET A 1 306 ? -1.162 -0.167 27.655 1.00 90.56 306 MET A CA 1
ATOM 2476 C C . MET A 1 306 ? 0.274 0.360 27.704 1.00 90.56 306 MET A C 1
ATOM 2478 O O . MET A 1 306 ? 0.792 0.647 28.784 1.00 90.56 306 MET A O 1
ATOM 2482 N N . VAL A 1 307 ? 0.905 0.482 26.537 1.00 85.44 307 VAL A N 1
ATOM 2483 C CA . VAL A 1 307 ? 2.176 1.201 26.400 1.00 85.44 307 VAL A CA 1
ATOM 2484 C C . VAL A 1 307 ? 1.835 2.689 26.349 1.00 85.44 307 VAL A C 1
ATOM 2486 O O . VAL A 1 307 ? 1.070 3.108 25.482 1.00 85.44 307 VAL A O 1
ATOM 2489 N N . VAL A 1 308 ? 2.324 3.446 27.333 1.00 62.97 308 VAL A N 1
ATOM 2490 C CA . VAL A 1 308 ? 2.243 4.917 27.384 1.00 62.97 308 VAL A CA 1
ATOM 2491 C C . VAL A 1 308 ? 3.482 5.496 26.725 1.00 62.97 308 VAL A C 1
ATOM 2493 O O . VAL A 1 308 ? 4.576 4.952 27.009 1.00 62.97 308 VAL A O 1
#

Secondary structure (DSSP, 8-state):
----PPP---PPPHHHHHHHHHHTS-HHHHHHHHH-HHHHHHHHHHHHHHHT--HHHHHHHHHHHHHHHTT-HHHHHHHHTSPPSSS----HHHHHHHHHHHIIIIIIHHHHHHHHHHHHHHHH---HHHHHT----HHHHHHHHHH----GGGSPP------S--HHHHHHHHHHHHHHHHHHHHHGGG-EEHHHHHHHTT--SHHHHHHHHHHHHHHHHTTSSEEE--TTT--EEE-GGG-GGGS--HHHHHHHHHGGGS-EEHHHHHHHHS-SSHHHHHHHHHHHHHHHHTTSEEEETTEEEE--

Sequence (308 aa):
MRHLLPMVDGSPSILESLEGALSSLEESEKSMLETSPSMLKAFLIEQSEVLETSIEDLEQAYLRLSSRAAKEVEVLVNLDSAPLPSKSPLSDYEKSVEEKEWYRQEVLKPLAIAHLRRRRMQTENLSYEEVASWEPTEEYLNEAMQWVEPPSDFKPKKRLVRTTATRPEAERQGILVKEITTLVNKAQGRGITKTEILRSLGKDTSRWRTSCEEVLKYMLANRRIVRDHGQRKGIRYYLPIYAEHLREQEFHRQVFESLRTGPRTRTAIVKTTCYSNPKGHAKVKSALALLEREGLIRSIGNKWEMVV

pLDDT: mean 78.06, std 14.16, range [27.66, 93.5]